Protein AF-A0A849U295-F1 (afdb_monomer_lite)

Foldseek 3Di:
DDDDDDPDDPDPPPPCDPPQPVQLVVLVVQLVVLVVVLVVLVVVCVVPVDDDPVSVVVNVVSVVSNVVSVVSSVVSSDDDDDDDDPPPDPDDPQDPVNVVVVVVVVVVDLQDAAPLVVLLVLLLVDDPLNVLLLLLLCCQLVVDDRPDDPVCCVVDDPSSVSNSSNSNCNVVHPPDDNVVSVVSNVSSVVSVVVVD

pLDDT: mean 71.52, std 17.41, range [34.97, 94.62]

Sequence (196 aa):
MSAQNDPAKNAPLGVNLPPINDEAKRYLVALTWSFRQARESFEMMTVFTIPSPKSAAVMVEDAEKLLESAKKMLVAITPKEVETGFNAKPPRRISLDDLLDQMQQERGIEPLPLEQELLLKRVADGGHSGQFLADAFLSAYRKNAFNHSLFELINLDAEGFRLFHQVIHIRHVPGWNDDSLYQIEKQINAINKGNN

Structure (mmCIF, N/CA/C/O backbone):
data_AF-A0A849U295-F1
#
_entry.id   AF-A0A849U295-F1
#
loop_
_atom_site.group_PDB
_atom_site.id
_atom_site.type_symbol
_atom_site.label_atom_id
_atom_site.label_alt_id
_atom_site.label_comp_id
_atom_site.label_asym_id
_atom_site.label_entity_id
_atom_site.label_seq_id
_atom_site.pdbx_PDB_ins_code
_atom_site.Cartn_x
_atom_site.Cartn_y
_atom_site.Cartn_z
_atom_site.occupancy
_atom_site.B_iso_or_equiv
_atom_site.auth_seq_id
_atom_site.auth_comp_id
_atom_site.auth_asym_id
_atom_site.auth_atom_id
_atom_site.pdbx_PDB_model_num
ATOM 1 N N . MET A 1 1 ? 10.948 -48.438 5.003 1.00 37.41 1 MET A N 1
ATOM 2 C CA . MET A 1 1 ? 11.625 -48.705 3.716 1.00 37.41 1 MET A CA 1
ATOM 3 C C . MET A 1 1 ? 10.756 -48.068 2.638 1.00 37.41 1 MET A C 1
ATOM 5 O O . MET A 1 1 ? 9.754 -48.647 2.263 1.00 37.41 1 MET A O 1
ATOM 9 N N . SER A 1 2 ? 10.816 -46.744 2.507 1.00 39.03 2 SER A N 1
ATOM 10 C CA . SER A 1 2 ? 11.721 -45.980 1.625 1.00 39.03 2 SER A CA 1
ATOM 11 C C . SER A 1 2 ? 11.153 -45.879 0.209 1.00 39.03 2 SER A C 1
ATOM 13 O O . SER A 1 2 ? 11.513 -46.660 -0.663 1.00 39.03 2 SER A O 1
ATOM 15 N N . ALA A 1 3 ? 10.263 -44.905 0.001 1.00 40.75 3 ALA A N 1
ATOM 16 C CA . ALA A 1 3 ? 9.972 -44.387 -1.329 1.00 40.75 3 ALA A CA 1
ATOM 17 C C . ALA A 1 3 ? 11.127 -43.451 -1.721 1.00 40.75 3 ALA A C 1
ATOM 19 O O . ALA A 1 3 ? 11.391 -42.460 -1.039 1.00 40.75 3 ALA A O 1
ATOM 20 N N . GLN A 1 4 ? 11.863 -43.834 -2.762 1.00 37.38 4 GLN A N 1
ATOM 21 C CA . GLN A 1 4 ? 12.922 -43.041 -3.377 1.00 37.38 4 GLN A CA 1
ATOM 22 C C . GLN A 1 4 ? 12.337 -41.751 -3.963 1.00 37.38 4 GLN A C 1
ATOM 24 O O . GLN A 1 4 ? 11.455 -41.792 -4.815 1.00 37.38 4 GLN A O 1
ATOM 29 N N . ASN A 1 5 ? 12.852 -40.612 -3.499 1.00 39.78 5 ASN A N 1
ATOM 30 C CA . ASN A 1 5 ? 12.722 -39.324 -4.169 1.00 39.78 5 ASN A CA 1
ATOM 31 C C . ASN A 1 5 ? 13.668 -39.313 -5.376 1.00 39.78 5 ASN A C 1
ATOM 33 O O . ASN A 1 5 ? 14.883 -39.294 -5.181 1.00 39.78 5 ASN A O 1
ATOM 37 N N . ASP A 1 6 ? 13.123 -39.301 -6.592 1.00 37.22 6 ASP A N 1
ATOM 38 C CA . ASP A 1 6 ? 13.881 -39.011 -7.813 1.00 37.22 6 ASP A CA 1
ATOM 39 C C . ASP A 1 6 ? 14.015 -37.486 -7.999 1.00 37.22 6 ASP A C 1
ATOM 41 O O . ASP A 1 6 ? 13.006 -36.795 -8.177 1.00 37.22 6 ASP A O 1
ATOM 45 N N . PRO A 1 7 ? 15.236 -36.918 -7.983 1.00 44.09 7 PRO A N 1
ATOM 46 C CA . PRO A 1 7 ? 15.464 -35.492 -8.151 1.00 44.09 7 PRO A CA 1
ATOM 47 C C . PRO A 1 7 ? 15.771 -35.190 -9.622 1.00 44.09 7 PRO A C 1
ATOM 49 O O . PRO A 1 7 ? 16.913 -34.928 -9.991 1.00 44.09 7 PRO A O 1
ATOM 52 N N . ALA A 1 8 ? 14.767 -35.237 -10.495 1.00 42.09 8 ALA A N 1
ATOM 53 C CA . ALA A 1 8 ? 14.949 -34.811 -11.881 1.00 42.09 8 ALA A CA 1
ATOM 54 C C . ALA A 1 8 ? 13.639 -34.325 -12.504 1.00 42.09 8 ALA A C 1
ATOM 56 O O . ALA A 1 8 ? 12.879 -35.127 -13.041 1.00 42.09 8 ALA A O 1
ATOM 57 N N . LYS A 1 9 ? 13.410 -33.003 -12.447 1.00 40.66 9 LYS A N 1
ATOM 58 C CA . LYS A 1 9 ? 12.864 -32.148 -13.532 1.00 40.66 9 LYS A CA 1
ATOM 59 C C . LYS A 1 9 ? 12.442 -30.764 -13.011 1.00 40.66 9 LYS A C 1
ATOM 61 O O . LYS A 1 9 ? 11.323 -30.321 -13.215 1.00 40.66 9 LYS A O 1
ATOM 66 N N . ASN A 1 10 ? 13.379 -30.047 -12.394 1.00 41.03 10 ASN A N 1
ATOM 67 C CA . ASN A 1 10 ? 13.357 -28.583 -12.387 1.00 41.03 10 ASN A CA 1
ATOM 68 C C . ASN A 1 10 ? 14.459 -28.120 -13.343 1.00 41.03 10 ASN A C 1
ATOM 70 O O . ASN A 1 10 ? 15.576 -27.831 -12.924 1.00 41.03 10 ASN A O 1
ATOM 74 N N . ALA A 1 11 ? 14.169 -28.140 -14.645 1.00 37.81 11 ALA A N 1
ATOM 75 C CA . ALA A 1 11 ? 14.991 -27.438 -15.622 1.00 37.81 11 ALA A CA 1
ATOM 76 C C . ALA A 1 11 ? 14.467 -25.994 -15.717 1.00 37.81 11 ALA A C 1
ATOM 78 O O . ALA A 1 11 ? 13.255 -25.819 -15.871 1.00 37.81 11 ALA A O 1
ATOM 79 N N . PRO A 1 12 ? 15.324 -24.962 -15.618 1.00 41.59 12 PRO A N 1
ATOM 80 C CA . PRO A 1 12 ? 14.903 -23.598 -15.909 1.00 41.59 12 PRO A CA 1
ATOM 81 C C . PRO A 1 12 ? 14.431 -23.540 -17.364 1.00 41.59 12 PRO A C 1
ATOM 83 O O . PRO A 1 12 ? 15.031 -24.177 -18.232 1.00 41.59 12 PRO A O 1
ATOM 86 N N . LEU A 1 13 ? 13.346 -22.803 -17.620 1.00 42.25 13 LEU A N 1
ATOM 87 C CA . LEU A 1 13 ? 12.842 -22.511 -18.962 1.00 42.25 13 LEU A CA 1
ATOM 88 C C . LEU A 1 13 ? 13.992 -21.960 -19.815 1.00 42.25 13 LEU A C 1
ATOM 90 O O . LEU A 1 13 ? 14.350 -20.786 -19.727 1.00 42.25 13 LEU A O 1
ATOM 94 N N . GLY A 1 14 ? 14.605 -22.837 -20.607 1.00 34.97 14 GLY A N 1
ATOM 95 C CA . GLY A 1 14 ? 15.622 -22.477 -21.574 1.00 34.97 14 GLY A CA 1
ATOM 96 C C . GLY A 1 14 ? 14.955 -21.674 -22.674 1.00 34.97 14 GLY A C 1
ATOM 97 O O . GLY A 1 14 ? 14.361 -22.246 -23.586 1.00 34.97 14 GLY A O 1
ATOM 98 N N . VAL A 1 15 ? 15.038 -20.348 -22.584 1.00 38.62 15 VAL A N 1
ATOM 99 C CA . VAL A 1 15 ? 14.793 -19.473 -23.729 1.00 38.62 15 VAL A CA 1
ATOM 100 C C . VAL A 1 15 ? 15.871 -19.822 -24.748 1.00 38.62 15 VAL A C 1
ATOM 102 O O . VAL A 1 15 ? 17.028 -19.425 -24.612 1.00 38.62 15 VAL A O 1
ATOM 105 N N . ASN A 1 16 ? 15.512 -20.643 -25.730 1.00 41.34 16 ASN A N 1
ATOM 106 C CA . ASN A 1 16 ? 16.395 -21.008 -26.826 1.00 41.34 16 ASN A CA 1
ATOM 107 C C . ASN A 1 16 ? 16.467 -19.801 -27.773 1.00 41.34 16 ASN A C 1
ATOM 109 O O . ASN A 1 16 ? 15.738 -19.713 -28.759 1.00 41.34 16 ASN A O 1
ATOM 113 N N . LEU A 1 17 ? 17.268 -18.804 -27.387 1.00 44.22 17 LEU A N 1
ATOM 114 C CA . LEU A 1 17 ? 17.589 -17.663 -28.233 1.00 44.22 17 LEU A CA 1
ATOM 115 C C . LEU A 1 17 ? 18.337 -18.197 -29.464 1.00 44.22 17 LEU A C 1
ATOM 117 O O . LEU A 1 17 ? 19.289 -18.966 -29.294 1.00 44.22 17 LEU A O 1
ATOM 121 N N . PRO A 1 18 ? 17.937 -17.822 -30.692 1.00 50.81 18 PRO A N 1
ATOM 122 C CA . PRO A 1 18 ? 18.676 -18.217 -31.882 1.00 50.81 18 PRO A CA 1
ATOM 123 C C . PRO A 1 18 ? 20.142 -17.772 -31.750 1.00 50.81 18 PRO A C 1
ATOM 125 O O . PRO A 1 18 ? 20.411 -16.731 -31.140 1.00 50.81 18 PRO A O 1
ATOM 128 N N . PRO A 1 19 ? 21.103 -18.540 -32.296 1.00 56.03 19 PRO A N 1
ATOM 129 C CA . PRO A 1 19 ? 22.512 -18.192 -32.210 1.00 56.03 19 PRO A CA 1
ATOM 130 C C . PRO A 1 19 ? 22.727 -16.805 -32.821 1.00 56.03 19 PRO A C 1
ATOM 132 O O . PRO A 1 19 ? 22.543 -16.596 -34.019 1.00 56.03 19 PRO A O 1
ATOM 135 N N . ILE A 1 20 ? 23.087 -15.847 -31.967 1.00 57.94 20 ILE A N 1
ATOM 136 C CA . ILE A 1 20 ? 23.366 -14.465 -32.353 1.00 57.94 20 ILE A CA 1
ATOM 137 C C . ILE A 1 20 ? 24.546 -14.499 -33.332 1.00 57.94 20 ILE A C 1
ATOM 139 O O . ILE A 1 20 ? 25.644 -14.928 -32.960 1.00 57.94 20 ILE A O 1
ATOM 143 N N . ASN A 1 21 ? 24.319 -14.077 -34.580 1.00 69.88 21 ASN A N 1
ATOM 144 C CA . ASN A 1 21 ? 25.378 -13.977 -35.583 1.00 69.88 21 ASN A CA 1
ATOM 145 C C . ASN A 1 21 ? 26.454 -12.964 -35.125 1.00 69.88 21 ASN A C 1
ATOM 147 O O . ASN A 1 21 ? 26.204 -12.085 -34.295 1.00 69.88 21 ASN A O 1
ATOM 151 N N . ASP A 1 22 ? 27.687 -13.088 -35.624 1.00 71.62 22 ASP A N 1
ATOM 152 C CA . ASP A 1 22 ? 28.803 -12.249 -35.152 1.00 71.62 22 ASP A CA 1
ATOM 153 C C . ASP A 1 22 ? 28.598 -10.748 -35.433 1.00 71.62 22 ASP A C 1
ATOM 155 O O . ASP A 1 22 ? 29.174 -9.896 -34.757 1.00 71.62 22 ASP A O 1
ATOM 159 N N . GLU A 1 23 ? 27.723 -10.414 -36.379 1.00 67.00 23 GLU A N 1
ATOM 160 C CA . GLU A 1 23 ? 27.286 -9.052 -36.679 1.00 67.00 23 GLU A CA 1
ATOM 161 C C . GLU A 1 23 ? 26.364 -8.485 -35.583 1.00 67.00 23 GLU A C 1
ATOM 163 O O . GLU A 1 23 ? 26.608 -7.396 -35.063 1.00 67.00 23 GLU A O 1
ATOM 168 N N . ALA A 1 24 ? 25.383 -9.255 -35.119 1.00 63.81 24 ALA A N 1
ATOM 169 C CA . ALA A 1 24 ? 24.517 -8.886 -34.008 1.00 63.81 24 ALA A CA 1
ATOM 170 C C . ALA A 1 24 ? 25.284 -8.807 -32.678 1.00 63.81 24 ALA A C 1
ATOM 172 O O . ALA A 1 24 ? 24.977 -7.944 -31.856 1.00 63.81 24 ALA A O 1
ATOM 173 N N . LYS A 1 25 ? 26.345 -9.606 -32.482 1.00 70.88 25 LYS A N 1
ATOM 174 C CA . LYS A 1 25 ? 27.257 -9.434 -31.332 1.00 70.88 25 LYS A CA 1
ATOM 175 C C . LYS A 1 25 ? 27.979 -8.085 -31.373 1.00 70.88 25 LYS A C 1
ATOM 177 O O . LYS A 1 25 ? 28.086 -7.421 -30.344 1.00 70.88 25 LYS A O 1
ATOM 182 N N . ARG A 1 26 ? 28.446 -7.648 -32.549 1.00 71.62 26 ARG A N 1
ATOM 183 C CA . ARG A 1 26 ? 29.087 -6.330 -32.719 1.00 71.62 26 ARG A CA 1
ATOM 184 C C . ARG A 1 26 ? 28.110 -5.190 -32.438 1.00 71.62 26 ARG A C 1
ATOM 186 O O . ARG A 1 26 ? 28.477 -4.241 -31.747 1.00 71.62 26 ARG A O 1
ATOM 193 N N . TYR A 1 27 ? 26.867 -5.302 -32.902 1.00 69.88 27 TYR A N 1
ATOM 194 C CA . TYR A 1 27 ? 25.840 -4.300 -32.610 1.00 69.88 27 TYR A CA 1
ATOM 195 C C . TYR A 1 27 ? 25.396 -4.298 -31.149 1.00 69.88 27 TYR A C 1
ATOM 197 O O . TYR A 1 27 ? 25.141 -3.228 -30.610 1.00 69.88 27 TYR A O 1
ATOM 205 N N . LEU A 1 28 ? 25.389 -5.447 -30.473 1.00 69.62 28 LEU A N 1
ATOM 206 C CA . LEU A 1 28 ? 25.115 -5.523 -29.038 1.00 69.62 28 LEU A CA 1
ATOM 207 C C . LEU A 1 28 ? 26.205 -4.822 -28.209 1.00 69.62 28 LEU A C 1
ATOM 209 O O . LEU A 1 28 ? 25.892 -4.090 -27.270 1.00 69.62 28 LEU A O 1
ATOM 213 N N . VAL A 1 29 ? 27.479 -4.966 -28.590 1.00 73.81 29 VAL A N 1
ATOM 214 C CA . VAL A 1 29 ? 28.587 -4.212 -27.976 1.00 73.81 29 VAL A CA 1
ATOM 215 C C . VAL A 1 29 ? 28.438 -2.709 -28.232 1.00 73.81 29 VAL A C 1
ATOM 217 O O . VAL A 1 29 ? 28.550 -1.919 -27.295 1.00 73.81 29 VAL A O 1
ATOM 220 N N . ALA A 1 30 ? 28.125 -2.309 -29.469 1.00 71.31 30 ALA A N 1
ATOM 221 C CA . ALA A 1 30 ? 27.893 -0.906 -29.815 1.00 71.31 30 ALA A CA 1
ATOM 222 C C . ALA A 1 30 ? 26.708 -0.308 -29.036 1.00 71.31 30 ALA A C 1
ATOM 224 O O . ALA A 1 30 ? 26.825 0.781 -28.483 1.00 71.31 30 ALA A O 1
ATOM 225 N N . LEU A 1 31 ? 25.603 -1.048 -28.916 1.00 70.88 31 LEU A N 1
ATOM 226 C CA . LEU A 1 31 ? 24.418 -0.638 -28.167 1.00 70.88 31 LEU A CA 1
ATOM 227 C C . LEU A 1 31 ? 24.719 -0.480 -26.674 1.00 70.88 31 LEU A C 1
ATOM 229 O O . LEU A 1 31 ? 24.296 0.497 -26.065 1.00 70.88 31 LEU A O 1
ATOM 233 N N . THR A 1 32 ? 25.492 -1.402 -26.097 1.00 71.44 32 THR A N 1
ATOM 234 C CA . THR A 1 32 ? 25.911 -1.332 -24.689 1.00 71.44 32 THR A CA 1
ATOM 235 C C . THR A 1 32 ? 26.760 -0.085 -24.430 1.00 71.44 32 THR A C 1
ATOM 237 O O . THR A 1 32 ? 26.587 0.589 -23.414 1.00 71.44 32 THR A O 1
ATOM 240 N N . TRP A 1 33 ? 27.651 0.258 -25.364 1.00 73.56 33 TRP A N 1
ATOM 241 C CA . TRP A 1 33 ? 28.485 1.453 -25.264 1.00 73.56 33 TRP A CA 1
ATOM 242 C C . TRP A 1 33 ? 27.666 2.744 -25.427 1.00 73.56 33 TRP A C 1
ATOM 244 O O . TRP A 1 33 ? 27.777 3.640 -24.592 1.00 73.56 33 TRP A O 1
ATOM 254 N N . SER A 1 34 ? 26.768 2.807 -26.417 1.00 68.75 34 SER A N 1
ATOM 255 C CA . SER A 1 34 ? 25.852 3.944 -26.602 1.00 68.75 34 SER A CA 1
ATOM 256 C C . SER A 1 34 ? 24.902 4.133 -25.414 1.00 68.75 34 SER A C 1
ATOM 258 O O . SER A 1 34 ? 24.654 5.262 -25.005 1.00 68.75 34 SER A O 1
ATOM 260 N N . PHE A 1 35 ? 24.404 3.043 -24.821 1.00 69.25 35 PHE A N 1
ATOM 261 C CA . PHE A 1 35 ? 23.569 3.095 -23.619 1.00 69.25 35 PHE A CA 1
ATOM 262 C C . PHE A 1 35 ? 24.327 3.660 -22.422 1.00 69.25 35 PHE A C 1
ATOM 264 O O . PHE A 1 35 ? 23.798 4.507 -21.707 1.00 69.25 35 PHE A O 1
ATOM 271 N N . ARG A 1 36 ? 25.581 3.241 -22.224 1.00 73.62 36 ARG A N 1
ATOM 272 C CA . ARG A 1 36 ? 26.435 3.785 -21.167 1.00 73.62 36 ARG A CA 1
ATOM 273 C C . ARG A 1 36 ? 26.667 5.286 -21.343 1.00 73.62 36 ARG A C 1
ATOM 275 O O . ARG A 1 36 ? 26.484 6.026 -20.385 1.00 73.62 36 ARG A O 1
ATOM 282 N N . GLN A 1 37 ? 27.013 5.722 -22.552 1.00 71.12 37 GLN A N 1
ATOM 283 C CA . GLN A 1 37 ? 27.255 7.133 -22.848 1.00 71.12 37 GLN A CA 1
ATOM 284 C C . GLN A 1 37 ? 25.998 7.984 -22.619 1.00 71.12 37 GLN A C 1
ATOM 286 O O . GLN A 1 37 ? 26.060 9.001 -21.934 1.00 71.12 37 GLN A O 1
ATOM 291 N N . ALA A 1 38 ? 24.837 7.526 -23.100 1.00 67.38 38 ALA A N 1
ATOM 292 C CA . ALA A 1 38 ? 23.571 8.198 -22.831 1.00 67.38 38 ALA A CA 1
ATOM 293 C C . ALA A 1 38 ? 23.288 8.260 -21.320 1.00 67.38 38 ALA A C 1
ATOM 295 O O . ALA A 1 38 ? 22.956 9.320 -20.799 1.00 67.38 38 ALA A O 1
ATOM 296 N N . ARG A 1 39 ? 23.482 7.160 -20.583 1.00 71.31 39 ARG A N 1
ATOM 297 C CA . ARG A 1 39 ? 23.264 7.126 -19.130 1.00 71.31 39 ARG A CA 1
ATOM 298 C C . ARG A 1 39 ? 24.155 8.120 -18.384 1.00 71.31 39 ARG A C 1
ATOM 300 O O . ARG A 1 39 ? 23.654 8.821 -17.515 1.00 71.31 39 ARG A O 1
ATOM 307 N N . GLU A 1 40 ? 25.432 8.218 -18.745 1.00 71.56 40 GLU A N 1
ATOM 308 C CA . GLU A 1 40 ? 26.374 9.185 -18.164 1.00 71.56 40 GLU A CA 1
ATOM 309 C C . GLU A 1 40 ? 25.935 10.639 -18.455 1.00 71.56 40 GLU A C 1
ATOM 311 O O . GLU A 1 40 ? 25.911 11.472 -17.546 1.00 71.56 40 GLU A O 1
ATOM 316 N N . SER A 1 41 ? 25.467 10.929 -19.676 1.00 64.44 41 SER A N 1
ATOM 317 C CA . SER A 1 41 ? 24.891 12.234 -20.047 1.00 64.44 41 SER A CA 1
ATOM 318 C C . SER A 1 41 ? 23.602 12.569 -19.270 1.00 64.44 41 SER A C 1
ATOM 320 O O . SER A 1 41 ? 23.367 13.731 -18.936 1.00 64.44 41 SER A O 1
ATOM 322 N N . PHE A 1 42 ? 22.781 11.567 -18.930 1.00 62.09 42 PHE A N 1
ATOM 323 C CA . PHE A 1 42 ? 21.573 11.727 -18.107 1.00 62.09 42 PHE A CA 1
ATOM 324 C C . PHE A 1 42 ? 21.870 11.825 -16.597 1.00 62.09 42 PHE A C 1
ATOM 326 O O . PHE A 1 42 ? 21.206 12.590 -15.898 1.00 62.09 42 PHE A O 1
ATOM 333 N N . GLU A 1 43 ? 22.873 11.112 -16.076 1.00 64.56 43 GLU A N 1
ATOM 334 C CA . GLU A 1 43 ? 23.278 11.174 -14.659 1.00 64.56 43 GLU A CA 1
ATOM 335 C C . GLU A 1 43 ? 23.804 12.569 -14.279 1.00 64.56 43 GLU A C 1
ATOM 337 O O . GLU A 1 43 ? 23.455 13.086 -13.213 1.00 64.56 43 GLU A O 1
ATOM 342 N N . MET A 1 44 ? 24.516 13.240 -15.195 1.00 59.34 44 MET A N 1
ATOM 343 C CA . MET A 1 44 ? 24.946 14.643 -15.061 1.00 59.34 44 MET A CA 1
ATOM 344 C C . MET A 1 44 ? 23.779 15.638 -14.886 1.00 59.34 44 MET A C 1
ATOM 346 O O . MET A 1 44 ? 24.000 16.778 -14.475 1.00 59.34 44 MET A O 1
ATOM 350 N N . MET A 1 45 ? 22.535 15.226 -15.160 1.00 51.75 45 MET A N 1
ATOM 351 C CA . MET A 1 45 ? 21.325 16.031 -14.971 1.00 51.75 45 MET A CA 1
ATOM 352 C C . MET A 1 45 ? 20.758 15.939 -13.551 1.00 51.75 45 MET A C 1
ATOM 354 O O . MET A 1 45 ? 20.148 16.890 -13.080 1.00 51.75 45 MET A O 1
ATOM 358 N N . THR A 1 46 ? 20.988 14.844 -12.817 1.00 53.78 46 THR A N 1
ATOM 359 C CA . THR A 1 46 ? 20.482 14.732 -11.430 1.00 53.78 46 THR A CA 1
ATOM 360 C C . THR A 1 46 ? 21.150 15.733 -10.477 1.00 53.78 46 THR A C 1
ATOM 362 O O . THR A 1 46 ? 20.622 16.024 -9.407 1.00 53.78 46 THR A O 1
ATOM 365 N N . VAL A 1 47 ? 22.270 16.323 -10.906 1.00 54.31 47 VAL A N 1
ATOM 366 C CA . VAL A 1 47 ? 22.994 17.393 -10.208 1.00 54.31 47 VAL A CA 1
ATOM 367 C C . VAL A 1 47 ? 22.422 18.793 -10.516 1.00 54.31 47 VAL A C 1
ATOM 369 O O . VAL A 1 47 ? 22.625 19.714 -9.729 1.00 54.31 47 VAL A O 1
ATOM 372 N N . PHE A 1 48 ? 21.666 18.976 -11.610 1.00 48.22 48 PHE A N 1
ATOM 373 C CA . PHE A 1 48 ? 21.126 20.277 -12.036 1.00 48.22 48 PHE A CA 1
ATOM 374 C C . PHE A 1 48 ? 19.629 20.193 -12.366 1.00 48.22 48 PHE A C 1
ATOM 376 O O . PHE A 1 48 ? 19.221 19.554 -13.328 1.00 48.22 48 PHE A O 1
ATOM 383 N N . THR A 1 49 ? 18.793 20.917 -11.619 1.00 54.97 49 THR A N 1
ATOM 384 C CA . THR A 1 49 ? 17.322 20.891 -11.743 1.00 54.97 49 THR A CA 1
ATOM 385 C C . THR A 1 49 ? 16.768 21.426 -13.072 1.00 54.97 49 THR A C 1
ATOM 387 O O . THR A 1 49 ? 15.585 21.232 -13.346 1.00 54.97 49 THR A O 1
ATOM 390 N N . ILE A 1 50 ? 17.591 22.071 -13.913 1.00 58.12 50 ILE A N 1
ATOM 391 C CA . ILE A 1 50 ? 17.238 22.496 -15.279 1.00 58.12 50 ILE A CA 1
ATOM 392 C C . ILE A 1 50 ? 18.471 22.313 -16.190 1.00 58.12 50 ILE A C 1
ATOM 394 O O . ILE A 1 50 ? 19.489 22.973 -15.955 1.00 58.12 50 ILE A O 1
ATOM 398 N N . PRO A 1 51 ? 18.428 21.452 -17.228 1.00 57.41 51 PRO A N 1
ATOM 399 C CA . PRO A 1 51 ? 19.561 21.259 -18.129 1.00 57.41 51 PRO A CA 1
ATOM 400 C C . PRO A 1 51 ? 19.814 22.510 -18.980 1.00 57.41 51 PRO A C 1
ATOM 402 O O . PRO A 1 51 ? 18.888 23.128 -19.507 1.00 57.41 51 PRO A O 1
ATOM 405 N N . SER A 1 52 ? 21.089 22.872 -19.159 1.00 69.81 52 SER A N 1
ATOM 406 C CA . SER A 1 52 ? 21.456 23.935 -20.099 1.00 69.81 52 SER A CA 1
ATOM 407 C C . SER A 1 52 ? 21.104 23.519 -21.540 1.00 69.81 52 SER A C 1
ATOM 409 O O . SER A 1 52 ? 21.191 22.330 -21.861 1.00 69.81 52 SER A O 1
ATOM 411 N N . PRO A 1 53 ? 20.784 24.458 -22.453 1.00 73.00 53 PRO A N 1
ATOM 412 C CA . PRO A 1 53 ? 20.467 24.128 -23.847 1.00 73.00 53 PRO A CA 1
ATOM 413 C C . PRO A 1 53 ? 21.560 23.317 -24.561 1.00 73.00 53 PRO A C 1
ATOM 415 O O . PRO A 1 53 ? 21.262 22.482 -25.409 1.00 73.00 53 PRO A O 1
ATOM 418 N N . LYS A 1 54 ? 22.832 23.524 -24.191 1.00 71.88 54 LYS A N 1
ATOM 419 C CA . LYS A 1 54 ? 23.965 22.757 -24.730 1.00 71.88 54 LYS A CA 1
ATOM 420 C C . LYS A 1 54 ? 23.973 21.316 -24.222 1.00 71.88 54 LYS A C 1
ATOM 422 O O . LYS A 1 54 ? 24.214 20.405 -25.001 1.00 71.88 54 LYS A O 1
ATOM 427 N N . SER A 1 55 ? 23.677 21.111 -22.941 1.00 66.25 55 SER A N 1
ATOM 428 C CA . SER A 1 55 ? 23.568 19.777 -22.343 1.00 66.25 55 SER A CA 1
ATOM 429 C C . SER A 1 55 ? 22.396 19.000 -22.945 1.00 66.25 55 SER A C 1
ATOM 431 O O . SER A 1 55 ? 22.563 17.848 -23.323 1.00 66.25 55 SER A O 1
ATOM 433 N N . ALA A 1 56 ? 21.243 19.653 -23.128 1.00 66.38 56 ALA A N 1
ATOM 434 C CA . ALA A 1 56 ? 20.083 19.047 -23.778 1.00 66.38 56 ALA A CA 1
ATOM 435 C C . ALA A 1 56 ? 20.381 18.615 -25.228 1.00 66.38 56 ALA A C 1
ATOM 437 O O . ALA A 1 56 ? 19.969 17.535 -25.638 1.00 66.38 56 ALA A O 1
ATOM 438 N N . ALA A 1 57 ? 21.140 19.413 -25.989 1.00 74.75 57 ALA A N 1
ATOM 439 C CA . ALA A 1 57 ? 21.533 19.063 -27.355 1.00 74.75 57 ALA A CA 1
ATOM 440 C C . ALA A 1 57 ? 22.436 17.816 -27.418 1.00 74.75 57 ALA A C 1
ATOM 442 O O . ALA A 1 57 ? 22.198 16.935 -28.240 1.00 74.75 57 ALA A O 1
ATOM 443 N N . VAL A 1 58 ? 23.418 17.704 -26.514 1.00 74.94 58 VAL A N 1
ATOM 444 C CA . VAL A 1 58 ? 24.303 16.523 -26.425 1.00 74.94 58 VAL A CA 1
ATOM 445 C C . VAL A 1 58 ? 23.506 15.259 -26.090 1.00 74.94 58 VAL A C 1
ATOM 447 O O . VAL A 1 58 ? 23.757 14.195 -26.644 1.00 74.94 58 VAL A O 1
ATOM 450 N N . MET A 1 59 ? 22.487 15.376 -25.239 1.00 66.19 59 MET A N 1
ATOM 451 C CA . MET A 1 59 ? 21.625 14.249 -24.880 1.00 66.19 59 MET A CA 1
ATOM 452 C C . MET A 1 59 ? 20.742 13.773 -26.031 1.00 66.19 59 MET A C 1
ATOM 454 O O . MET A 1 59 ? 20.547 12.569 -26.192 1.00 66.19 59 MET A O 1
ATOM 458 N N . VAL A 1 60 ? 20.203 14.705 -26.822 1.00 75.38 60 VAL A N 1
ATOM 459 C CA . VAL A 1 60 ? 19.445 14.363 -28.032 1.00 75.38 60 VAL A CA 1
ATOM 460 C C . VAL A 1 60 ? 20.352 13.623 -29.013 1.00 75.38 60 VAL A C 1
ATOM 462 O O . VAL A 1 60 ? 19.968 12.569 -29.511 1.00 75.38 60 VAL A O 1
ATOM 465 N N . GLU A 1 61 ? 21.584 14.096 -29.205 1.00 78.38 61 GLU A N 1
ATOM 466 C CA . GLU A 1 61 ? 22.564 13.441 -30.076 1.00 78.38 61 GLU A CA 1
ATOM 467 C C . GLU A 1 61 ? 22.941 12.027 -29.586 1.00 78.38 61 GLU A C 1
ATOM 469 O O . GLU A 1 61 ? 23.003 11.079 -30.374 1.00 78.38 61 GLU A O 1
ATOM 474 N N . ASP A 1 62 ? 23.160 11.849 -28.280 1.00 71.88 62 ASP A N 1
ATOM 475 C CA . ASP A 1 62 ? 23.472 10.542 -27.690 1.00 71.88 62 ASP A CA 1
ATOM 476 C C . ASP A 1 62 ? 22.281 9.567 -27.784 1.00 71.88 62 ASP A C 1
ATOM 478 O O . ASP A 1 62 ? 22.463 8.379 -28.075 1.00 71.88 62 ASP A O 1
ATOM 482 N N . ALA A 1 63 ? 21.050 10.060 -27.606 1.00 70.12 63 ALA A N 1
ATOM 483 C CA . ALA A 1 63 ? 19.830 9.271 -27.766 1.00 70.12 63 ALA A CA 1
ATOM 484 C C . ALA A 1 63 ? 19.600 8.846 -29.228 1.00 70.12 63 ALA A C 1
ATOM 486 O O . ALA A 1 63 ? 19.206 7.706 -29.490 1.00 70.12 63 ALA A O 1
ATOM 487 N N . GLU A 1 64 ? 19.897 9.721 -30.191 1.00 77.44 64 GLU A N 1
ATOM 488 C CA . GLU A 1 64 ? 19.835 9.402 -31.620 1.00 77.44 64 GLU A CA 1
ATOM 489 C C . GLU A 1 64 ? 20.857 8.326 -32.008 1.00 77.44 64 GLU A C 1
ATOM 491 O O . GLU A 1 64 ? 20.517 7.375 -32.719 1.00 77.44 64 GLU A O 1
ATOM 496 N N . LYS A 1 65 ? 22.088 8.404 -31.483 1.00 75.00 65 LYS A N 1
ATOM 497 C CA . LYS A 1 65 ? 23.119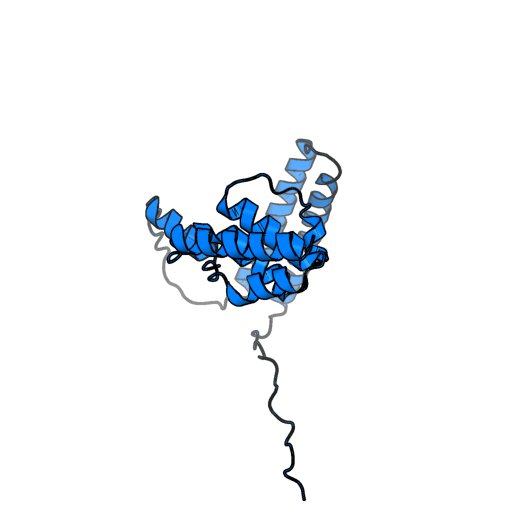 7.369 -31.688 1.00 75.00 65 LYS A CA 1
ATOM 498 C C . LYS A 1 65 ? 22.699 6.016 -31.116 1.00 75.00 65 LYS A C 1
ATOM 500 O O . LYS A 1 65 ? 22.939 4.982 -31.742 1.00 75.00 65 LYS A O 1
ATOM 505 N N . LEU A 1 66 ? 22.049 6.011 -29.953 1.00 70.88 66 LEU A N 1
ATOM 506 C CA . LEU A 1 66 ? 21.511 4.797 -29.340 1.00 70.88 66 LEU A CA 1
ATOM 507 C C . LEU A 1 66 ? 20.408 4.177 -30.201 1.00 70.88 66 LEU A C 1
ATOM 509 O O . LEU A 1 66 ? 20.435 2.972 -30.468 1.00 70.88 66 LEU A O 1
ATOM 513 N N . LEU A 1 67 ? 19.475 5.002 -30.679 1.00 73.56 67 LEU A N 1
ATOM 514 C CA . LEU A 1 67 ? 18.397 4.570 -31.563 1.00 73.56 67 LEU A CA 1
ATOM 515 C C . LEU A 1 67 ? 18.944 3.972 -32.867 1.00 73.56 67 LEU A C 1
ATOM 517 O O . LEU A 1 67 ? 18.446 2.949 -33.339 1.00 73.56 67 LEU A O 1
ATOM 521 N N . GLU A 1 68 ? 19.984 4.573 -33.438 1.00 79.31 68 GLU A N 1
ATOM 522 C CA . GLU A 1 68 ? 20.614 4.091 -34.666 1.00 79.31 68 GLU A CA 1
ATOM 523 C C . GLU A 1 68 ? 21.337 2.748 -34.468 1.00 79.31 68 GLU A C 1
ATOM 525 O O . GLU A 1 68 ? 21.202 1.834 -35.286 1.00 79.31 68 GLU A O 1
ATOM 530 N N . SER A 1 69 ? 22.046 2.575 -33.349 1.00 70.88 69 SER A N 1
ATOM 531 C CA . SER A 1 69 ? 22.654 1.289 -32.975 1.00 70.88 69 SER A CA 1
ATOM 532 C C . SER A 1 69 ? 21.599 0.192 -32.775 1.00 70.88 69 SER A C 1
ATOM 534 O O . SER A 1 69 ? 21.784 -0.934 -33.242 1.00 70.88 69 SER A O 1
ATOM 536 N N . ALA A 1 70 ? 20.463 0.522 -32.152 1.00 71.56 70 ALA A N 1
ATOM 537 C CA . ALA A 1 70 ? 19.353 -0.409 -31.951 1.00 71.56 70 ALA A CA 1
ATOM 538 C C . ALA A 1 70 ? 18.692 -0.825 -33.277 1.00 71.56 70 ALA A C 1
ATOM 540 O O . ALA A 1 70 ? 18.408 -2.007 -33.481 1.00 71.56 70 ALA A O 1
ATOM 541 N N . LYS A 1 71 ? 18.506 0.115 -34.216 1.00 75.69 71 LYS A N 1
ATOM 542 C CA . LYS A 1 71 ? 17.988 -0.178 -35.565 1.00 75.69 71 LYS A CA 1
ATOM 543 C C . LYS A 1 71 ? 18.895 -1.140 -36.326 1.00 75.69 71 LYS A C 1
ATOM 545 O O . LYS A 1 71 ? 18.407 -2.098 -36.919 1.00 75.69 71 LYS A O 1
ATOM 550 N N . LYS A 1 72 ? 20.212 -0.927 -36.283 1.00 76.19 72 LYS A N 1
ATOM 551 C CA . LYS A 1 72 ? 21.181 -1.819 -36.939 1.00 76.19 72 LYS A CA 1
ATOM 552 C C . LYS A 1 72 ? 21.185 -3.216 -36.324 1.00 76.19 72 LYS A C 1
ATOM 554 O O . LYS A 1 72 ? 21.227 -4.199 -37.057 1.00 76.19 72 LYS A O 1
ATOM 559 N N . MET A 1 73 ? 21.051 -3.311 -35.000 1.00 68.94 73 MET A N 1
ATOM 560 C CA . MET A 1 73 ? 20.883 -4.595 -34.322 1.00 68.94 73 MET A CA 1
ATOM 561 C C . MET A 1 73 ? 19.603 -5.306 -34.775 1.00 68.94 73 MET A C 1
ATOM 563 O O . MET A 1 73 ? 19.662 -6.491 -35.086 1.00 68.94 73 MET A O 1
ATOM 567 N N . LEU A 1 74 ? 18.477 -4.589 -34.873 1.00 70.88 74 LEU A N 1
ATOM 568 C CA . LEU A 1 74 ? 17.198 -5.143 -35.324 1.00 70.88 74 LEU A CA 1
ATOM 569 C C . LEU A 1 74 ? 17.284 -5.709 -36.750 1.00 70.88 74 LEU A C 1
ATOM 571 O O . LEU A 1 74 ? 16.767 -6.793 -37.008 1.00 70.88 74 LEU A O 1
ATOM 575 N N . VAL A 1 75 ? 17.975 -5.007 -37.652 1.00 75.19 75 VAL A N 1
ATOM 576 C CA . VAL A 1 75 ? 18.237 -5.466 -39.027 1.00 75.19 75 VAL A CA 1
ATOM 577 C C . VAL A 1 75 ? 19.160 -6.690 -39.049 1.00 75.19 75 VAL A C 1
ATOM 579 O O . VAL A 1 75 ? 18.945 -7.603 -39.837 1.00 75.19 75 VAL A O 1
ATOM 582 N N . ALA A 1 76 ? 20.162 -6.750 -38.168 1.00 64.44 76 ALA A N 1
ATOM 583 C CA . ALA A 1 76 ? 21.103 -7.872 -38.101 1.00 64.44 76 ALA A CA 1
ATOM 584 C C . ALA A 1 76 ? 20.498 -9.160 -37.509 1.00 64.44 76 ALA A C 1
ATOM 586 O O . ALA A 1 76 ? 20.981 -10.255 -37.808 1.00 64.44 76 ALA A O 1
ATOM 587 N N . ILE A 1 77 ? 19.466 -9.039 -36.664 1.00 64.44 77 ILE A N 1
ATOM 588 C CA . ILE A 1 77 ? 18.759 -10.176 -36.044 1.00 64.44 77 ILE A CA 1
ATOM 589 C C . ILE A 1 77 ? 17.498 -10.597 -36.808 1.00 64.44 77 ILE A C 1
ATOM 591 O O . ILE A 1 77 ? 16.943 -11.653 -36.507 1.00 64.44 77 ILE A O 1
ATOM 595 N N . THR A 1 78 ? 17.031 -9.802 -37.778 1.00 62.84 78 THR A N 1
ATOM 596 C CA . THR A 1 78 ? 15.912 -10.194 -38.643 1.00 62.84 78 THR A CA 1
ATOM 597 C C . THR A 1 78 ? 16.429 -11.048 -39.807 1.00 62.84 78 THR A C 1
ATOM 599 O O . THR A 1 78 ? 17.305 -10.607 -40.551 1.00 62.84 78 THR A O 1
ATOM 602 N N . PRO A 1 79 ? 15.925 -12.284 -39.995 1.00 50.19 79 PRO A N 1
ATOM 603 C CA . PRO A 1 79 ? 16.272 -13.096 -41.158 1.00 50.19 79 PRO A CA 1
ATOM 604 C C . PRO A 1 79 ? 15.864 -12.372 -42.448 1.00 50.19 79 PRO A C 1
ATOM 606 O O . PRO A 1 79 ? 14.756 -11.841 -42.538 1.00 50.19 79 PRO A O 1
ATOM 609 N N . LYS A 1 80 ? 16.755 -12.341 -43.446 1.00 56.12 80 LYS A N 1
ATOM 610 C CA . LYS A 1 80 ? 16.434 -11.823 -44.783 1.00 56.12 80 LYS A CA 1
ATOM 611 C C . LYS A 1 80 ? 15.357 -12.694 -45.443 1.00 56.12 80 LYS A C 1
ATOM 613 O O . LYS A 1 80 ? 15.437 -13.914 -45.378 1.00 56.12 80 LYS A O 1
ATOM 618 N N . GLU A 1 81 ? 14.445 -12.000 -46.126 1.00 46.53 81 GLU A N 1
ATOM 619 C CA . GLU A 1 81 ? 13.304 -12.456 -46.938 1.00 46.53 81 GLU 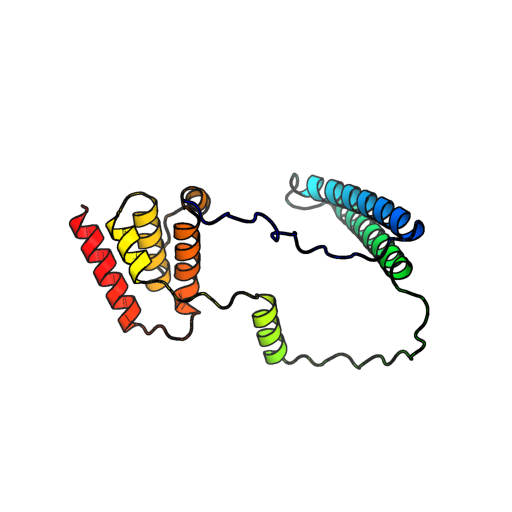A CA 1
ATOM 620 C C . GLU A 1 81 ? 11.982 -12.727 -46.205 1.00 46.53 81 GLU A C 1
ATOM 622 O O . GLU A 1 81 ? 11.677 -13.845 -45.811 1.00 46.53 81 GLU A O 1
ATOM 627 N N . VAL A 1 82 ? 11.130 -11.693 -46.172 1.00 40.47 82 VAL A N 1
ATOM 628 C CA . VAL A 1 82 ? 9.822 -11.754 -46.849 1.00 40.47 82 VAL A CA 1
ATOM 629 C C . VAL A 1 82 ? 9.589 -10.405 -47.539 1.00 40.47 82 VAL A C 1
ATOM 631 O O . VAL A 1 82 ? 9.380 -9.386 -46.881 1.00 40.47 82 VAL A O 1
ATOM 634 N N . GLU A 1 83 ? 9.624 -10.388 -48.872 1.00 50.66 83 GLU A N 1
ATOM 635 C CA . GLU A 1 83 ? 8.978 -9.338 -49.660 1.00 50.66 83 GLU A CA 1
ATOM 636 C C . GLU A 1 83 ? 7.480 -9.335 -49.333 1.00 50.66 83 GLU A C 1
ATOM 638 O O . GLU A 1 83 ? 6.796 -10.306 -49.623 1.00 50.66 83 GLU A O 1
ATOM 643 N N . THR A 1 84 ? 6.943 -8.263 -48.753 1.00 40.59 84 THR A N 1
ATOM 644 C CA . THR A 1 84 ? 5.543 -7.853 -48.965 1.00 40.59 84 THR A CA 1
ATOM 645 C C . THR A 1 84 ? 5.408 -6.359 -48.671 1.00 40.59 84 THR A C 1
ATOM 647 O O . THR A 1 84 ? 6.029 -5.824 -47.756 1.00 40.59 84 THR A O 1
ATOM 650 N N . GLY A 1 85 ? 4.660 -5.669 -49.532 1.00 36.22 85 GLY A N 1
ATOM 651 C CA . GLY A 1 85 ? 4.701 -4.221 -49.711 1.00 36.22 85 GLY A CA 1
ATOM 652 C C . GLY A 1 85 ? 4.398 -3.366 -48.480 1.00 36.22 85 GLY A C 1
ATOM 653 O O . GLY A 1 85 ? 3.693 -3.761 -47.553 1.00 36.22 85 GLY A O 1
ATOM 654 N N . PHE A 1 86 ? 4.889 -2.127 -48.538 1.00 37.09 86 PHE A N 1
ATOM 655 C CA . PHE A 1 86 ? 4.469 -1.034 -47.667 1.00 37.09 86 PHE A CA 1
ATOM 656 C C . PHE A 1 86 ? 2.963 -0.790 -47.829 1.00 37.09 86 PHE A C 1
ATOM 658 O O . PHE A 1 86 ? 2.525 0.050 -48.611 1.00 37.09 86 PHE A O 1
ATOM 665 N N . ASN A 1 87 ? 2.150 -1.513 -47.064 1.00 46.12 87 ASN A N 1
ATOM 666 C CA . ASN A 1 87 ? 0.788 -1.106 -46.773 1.00 46.12 87 ASN A CA 1
ATOM 667 C C . ASN A 1 87 ? 0.852 -0.198 -45.544 1.00 46.12 87 ASN A C 1
ATOM 669 O O . ASN A 1 87 ? 0.696 -0.642 -44.404 1.00 46.12 87 ASN A O 1
ATOM 673 N N . ALA A 1 88 ? 1.176 1.075 -45.779 1.00 43.53 88 ALA A N 1
ATOM 674 C CA . ALA A 1 88 ? 1.034 2.105 -44.766 1.00 43.53 88 ALA A CA 1
ATOM 675 C C . ALA A 1 88 ? -0.455 2.192 -44.404 1.00 43.53 88 ALA A C 1
ATOM 677 O O . ALA A 1 88 ? -1.238 2.846 -45.092 1.00 43.53 88 ALA A O 1
ATOM 678 N N . LYS A 1 89 ? -0.863 1.483 -43.341 1.00 55.53 89 LYS A N 1
ATOM 679 C CA . LYS A 1 89 ? -2.200 1.643 -42.769 1.00 55.53 89 LYS A CA 1
ATOM 680 C C . LYS A 1 89 ? -2.378 3.134 -42.453 1.00 55.53 89 LYS A C 1
ATOM 682 O O . LYS A 1 89 ? -1.485 3.706 -41.821 1.00 55.53 89 LYS A O 1
ATOM 687 N N . PRO A 1 90 ? -3.484 3.767 -42.883 1.00 54.44 90 PRO A N 1
ATOM 688 C CA . PRO A 1 90 ? -3.735 5.168 -42.574 1.00 54.44 90 PRO A CA 1
ATOM 689 C C . PRO A 1 90 ? -3.677 5.381 -41.054 1.00 54.44 90 PRO A C 1
ATOM 691 O O . PRO A 1 90 ? -3.950 4.434 -40.304 1.00 54.44 90 PRO A O 1
ATOM 694 N N . PRO A 1 91 ? -3.301 6.590 -40.591 1.00 48.56 91 PRO A N 1
ATOM 695 C CA . PRO A 1 91 ? -3.154 6.884 -39.170 1.00 48.56 91 PRO A CA 1
ATOM 696 C C . PRO A 1 91 ? -4.411 6.425 -38.437 1.00 48.56 91 PRO A C 1
ATOM 698 O O . PRO A 1 91 ? -5.523 6.850 -38.766 1.00 48.56 91 PRO A O 1
ATOM 701 N N . ARG A 1 92 ? -4.234 5.486 -37.499 1.00 57.59 92 ARG A N 1
ATOM 702 C CA . ARG A 1 92 ? -5.343 4.939 -36.720 1.00 57.59 92 ARG A CA 1
ATOM 703 C C . ARG A 1 92 ? -6.007 6.115 -36.016 1.00 57.59 92 ARG A C 1
ATOM 705 O O . ARG A 1 92 ? -5.359 6.816 -35.243 1.00 57.59 92 ARG A O 1
ATOM 712 N N . ARG A 1 93 ? -7.287 6.348 -36.301 1.00 53.75 93 ARG A N 1
ATOM 713 C CA . ARG A 1 93 ? -8.125 7.206 -35.465 1.00 53.75 93 ARG A CA 1
ATOM 714 C C . ARG A 1 93 ? -8.409 6.403 -34.206 1.00 53.75 93 ARG A C 1
ATOM 716 O O . ARG A 1 93 ? -9.368 5.646 -34.179 1.00 53.75 93 ARG A O 1
ATOM 723 N N . ILE A 1 94 ? -7.500 6.476 -33.243 1.00 52.97 94 ILE A N 1
ATOM 724 C CA . ILE A 1 94 ? -7.714 5.872 -31.933 1.00 52.97 94 ILE A CA 1
ATOM 725 C C . ILE A 1 94 ? -8.760 6.756 -31.252 1.00 52.97 94 ILE A C 1
ATOM 727 O O . ILE A 1 94 ? -8.553 7.969 -31.137 1.00 52.97 94 ILE A O 1
ATOM 731 N N . SER A 1 95 ? -9.921 6.191 -30.921 1.00 69.38 95 SER A N 1
ATOM 732 C CA . SER A 1 95 ? -10.913 6.921 -30.135 1.00 69.38 95 SER A CA 1
ATOM 733 C C . SER A 1 95 ? -10.376 7.132 -28.718 1.00 69.38 95 SER A C 1
ATOM 735 O O . SER A 1 95 ? -9.449 6.447 -28.283 1.00 69.38 95 SER A O 1
ATOM 737 N N . LEU A 1 96 ? -10.922 8.106 -27.989 1.00 53.22 96 LEU A N 1
ATOM 738 C CA . LEU A 1 96 ? -10.528 8.304 -26.594 1.00 53.22 96 LEU A CA 1
ATOM 739 C C . LEU A 1 96 ? -10.777 7.027 -25.774 1.00 53.22 96 LEU A C 1
ATOM 741 O O . LEU A 1 96 ? -9.964 6.694 -24.922 1.00 53.22 96 LEU A O 1
ATOM 745 N N . ASP A 1 97 ? -11.844 6.296 -26.094 1.00 64.12 97 ASP A N 1
ATOM 746 C CA . ASP A 1 97 ? -12.196 5.033 -25.448 1.00 64.12 97 ASP A CA 1
ATOM 747 C C . ASP A 1 97 ? -11.154 3.944 -25.745 1.00 64.12 97 ASP A C 1
ATOM 749 O O . ASP A 1 97 ? -10.665 3.305 -24.821 1.00 64.12 97 ASP A O 1
ATOM 753 N N . ASP A 1 98 ? -10.689 3.830 -26.993 1.00 69.19 98 ASP A N 1
ATOM 754 C CA . ASP A 1 98 ? -9.610 2.896 -27.350 1.00 69.19 98 ASP A CA 1
ATOM 755 C C . ASP A 1 98 ? -8.283 3.250 -26.651 1.00 69.19 98 ASP A C 1
ATOM 757 O O . ASP A 1 98 ? -7.522 2.357 -26.287 1.00 69.19 98 ASP A O 1
ATOM 761 N N . LEU A 1 99 ? -7.986 4.542 -26.442 1.00 59.06 99 LEU A N 1
ATOM 762 C CA . LEU A 1 99 ? -6.815 4.968 -25.662 1.00 59.06 99 LEU A CA 1
ATOM 763 C C . LEU A 1 99 ? -6.967 4.622 -24.180 1.00 59.06 99 LEU A C 1
ATOM 765 O O . LEU A 1 99 ? -5.983 4.245 -23.550 1.00 59.06 99 LEU A O 1
ATOM 769 N N . LEU A 1 100 ? -8.170 4.751 -23.618 1.00 61.91 100 LEU A N 1
ATOM 770 C CA . LEU A 1 100 ? -8.442 4.400 -22.225 1.00 61.91 100 LEU A CA 1
ATOM 771 C C . LEU A 1 100 ? -8.337 2.888 -22.010 1.00 61.91 100 LEU A C 1
ATOM 773 O O . LEU A 1 100 ? -7.657 2.473 -21.074 1.00 61.91 100 LEU A O 1
ATOM 777 N N . ASP A 1 101 ? -8.895 2.084 -22.913 1.00 69.00 101 ASP A N 1
ATOM 778 C CA . ASP A 1 101 ? -8.800 0.621 -22.886 1.00 69.00 101 ASP A CA 1
ATOM 779 C C . ASP A 1 101 ? -7.355 0.149 -23.076 1.00 69.00 101 ASP A C 1
ATOM 781 O O . ASP A 1 101 ? -6.876 -0.741 -22.369 1.00 69.00 101 ASP A O 1
ATOM 785 N N . GLN A 1 102 ? -6.615 0.792 -23.982 1.00 65.00 102 GLN A N 1
ATOM 786 C CA . GLN A 1 102 ? -5.206 0.494 -24.205 1.00 65.00 102 GLN A CA 1
ATOM 787 C C . GLN A 1 102 ? -4.345 0.919 -23.007 1.00 65.00 102 GLN A C 1
ATOM 789 O O . GLN A 1 102 ? -3.467 0.167 -22.603 1.00 65.00 102 GLN A O 1
ATOM 794 N N . MET A 1 103 ? -4.634 2.054 -22.358 1.00 57.03 103 MET A N 1
ATOM 795 C CA . MET A 1 103 ? -3.992 2.443 -21.095 1.00 57.03 103 MET A CA 1
ATOM 796 C C . MET A 1 103 ? -4.351 1.495 -19.946 1.00 57.03 103 MET A C 1
ATOM 798 O O . MET A 1 103 ? -3.525 1.270 -19.065 1.00 57.03 103 MET A O 1
ATOM 802 N N . GLN A 1 104 ? -5.563 0.944 -19.929 1.00 60.06 104 GLN A N 1
ATOM 803 C CA . GLN A 1 104 ? -6.014 -0.015 -18.923 1.00 60.06 104 GLN A CA 1
ATOM 804 C C . GLN A 1 104 ? -5.331 -1.380 -19.112 1.00 60.06 104 GLN A C 1
ATOM 806 O O . GLN A 1 104 ? -4.915 -1.991 -18.129 1.00 60.06 104 GLN A O 1
ATOM 811 N N . GLN A 1 105 ? -5.103 -1.797 -20.362 1.00 58.56 105 GLN A N 1
ATOM 812 C CA . GLN A 1 105 ? -4.288 -2.966 -20.713 1.00 58.56 105 GLN A CA 1
ATOM 813 C C . GLN A 1 105 ? -2.784 -2.749 -20.477 1.00 58.56 105 GLN A C 1
ATOM 815 O O . GLN A 1 105 ? -2.124 -3.629 -19.930 1.00 58.56 105 GLN A O 1
ATOM 820 N N . GLU A 1 106 ? -2.231 -1.586 -20.838 1.00 56.97 106 GLU A N 1
ATOM 821 C CA . GLU A 1 106 ? -0.810 -1.245 -20.652 1.00 56.97 106 GLU A CA 1
ATOM 822 C C . GLU A 1 106 ? -0.450 -1.029 -19.176 1.00 56.97 106 GLU A C 1
ATOM 824 O O . GLU A 1 106 ? 0.677 -1.306 -18.767 1.00 56.97 106 GLU A O 1
ATOM 829 N N . ARG A 1 107 ? -1.409 -0.593 -18.346 1.00 56.69 107 ARG A N 1
ATOM 830 C CA . ARG A 1 107 ? -1.245 -0.547 -16.885 1.00 56.69 107 ARG A CA 1
ATOM 831 C C . ARG A 1 107 ? -1.259 -1.928 -16.238 1.00 56.69 107 ARG A C 1
ATOM 833 O O . ARG A 1 107 ? -0.829 -2.011 -15.094 1.00 56.69 107 ARG A O 1
ATOM 840 N N . GLY A 1 108 ? -1.708 -2.974 -16.944 1.00 46.72 108 GLY A N 1
ATOM 841 C CA . GLY A 1 108 ? -1.398 -4.394 -16.711 1.00 46.72 108 GLY A CA 1
ATOM 842 C C . GLY A 1 108 ? -1.681 -4.988 -15.327 1.00 46.72 108 GLY A C 1
ATOM 843 O O . GLY A 1 108 ? -1.357 -6.148 -15.090 1.00 46.72 108 GLY A O 1
ATOM 844 N N . ILE A 1 109 ? -2.255 -4.227 -14.402 1.00 52.84 109 ILE A N 1
ATOM 845 C CA . ILE A 1 109 ? -2.551 -4.657 -13.044 1.00 52.84 109 ILE A CA 1
ATOM 846 C C . ILE A 1 109 ? -4.055 -4.507 -12.894 1.00 52.84 109 ILE A C 1
ATOM 848 O O . ILE A 1 109 ? -4.552 -3.428 -12.568 1.00 52.84 109 ILE A O 1
ATOM 852 N N . GLU A 1 110 ? -4.791 -5.588 -13.157 1.00 57.59 110 GLU A N 1
ATOM 853 C CA . GLU A 1 110 ? -6.133 -5.702 -12.594 1.00 57.59 110 GLU A CA 1
ATOM 854 C C . GLU A 1 110 ? -5.983 -5.495 -11.082 1.00 57.59 110 GLU A C 1
ATOM 856 O O . GLU A 1 110 ? -5.196 -6.209 -10.446 1.00 57.59 110 GLU A O 1
ATOM 861 N N . PRO A 1 111 ? -6.626 -4.467 -10.501 1.00 61.53 111 PRO A N 1
ATOM 862 C CA . PRO A 1 111 ? -6.433 -4.175 -9.098 1.00 61.53 111 PRO A CA 1
ATOM 863 C C . PRO A 1 111 ? -6.924 -5.387 -8.305 1.00 61.53 111 PRO A C 1
ATOM 865 O O . PRO A 1 111 ? -8.084 -5.789 -8.393 1.00 61.53 111 PRO A O 1
ATOM 868 N N . LEU A 1 112 ? -5.988 -6.012 -7.590 1.00 70.44 112 LEU A N 1
ATOM 869 C CA . LEU A 1 112 ? -6.250 -7.211 -6.807 1.00 70.44 112 LEU A CA 1
ATOM 870 C C . LEU A 1 112 ? -7.361 -6.912 -5.791 1.00 70.44 112 LEU A C 1
ATOM 872 O O . LEU A 1 112 ? -7.310 -5.865 -5.135 1.00 70.44 112 LEU A O 1
ATOM 876 N N . PRO A 1 113 ? -8.346 -7.812 -5.630 1.00 81.50 113 PRO A N 1
ATOM 877 C CA . PRO A 1 113 ? -9.376 -7.629 -4.623 1.00 81.50 113 PRO A CA 1
ATOM 878 C C . PRO A 1 113 ? -8.742 -7.579 -3.232 1.00 81.50 113 PRO A C 1
ATOM 880 O O . PRO A 1 113 ? -7.764 -8.272 -2.954 1.00 81.50 113 PRO A O 1
ATOM 883 N N . LEU A 1 114 ? -9.303 -6.741 -2.361 1.00 86.25 114 LEU A N 1
ATOM 884 C CA . LEU A 1 114 ? -8.833 -6.607 -0.990 1.00 86.25 114 LEU A CA 1
ATOM 885 C C . LEU A 1 114 ? -9.075 -7.897 -0.201 1.00 86.25 114 LEU A C 1
ATOM 887 O O . LEU A 1 114 ? -10.210 -8.343 -0.040 1.00 86.25 114 LEU A O 1
ATOM 891 N N . GLU A 1 115 ? -8.009 -8.448 0.368 1.00 90.50 115 GLU A N 1
ATOM 892 C CA . GLU A 1 115 ? -8.088 -9.570 1.301 1.00 90.50 115 GLU A CA 1
ATOM 893 C C . GLU A 1 115 ? -8.441 -9.073 2.706 1.00 90.50 115 GLU A C 1
ATOM 895 O O . GLU A 1 115 ? -7.581 -8.918 3.575 1.00 90.50 115 GLU A O 1
ATOM 900 N N . GLN A 1 116 ? -9.732 -8.808 2.925 1.00 91.94 116 GLN A N 1
ATOM 901 C CA . GLN A 1 116 ? -10.249 -8.246 4.177 1.00 91.94 116 GLN A CA 1
ATOM 902 C C . GLN A 1 116 ? -9.807 -9.036 5.417 1.00 91.94 116 GLN A C 1
ATOM 904 O O . GLN A 1 116 ? -9.372 -8.438 6.398 1.00 91.94 116 GLN A O 1
ATOM 909 N N . GLU A 1 117 ? -9.916 -10.364 5.397 1.00 92.31 117 GLU A N 1
ATOM 910 C CA . GLU A 1 117 ? -9.579 -11.198 6.559 1.00 92.31 117 GLU A CA 1
ATOM 911 C C . GLU A 1 117 ? -8.104 -11.060 6.946 1.00 92.31 117 GLU A C 1
ATOM 913 O O . GLU A 1 117 ? -7.768 -10.967 8.128 1.00 92.31 117 GLU A O 1
ATOM 918 N N . LEU A 1 118 ? -7.227 -10.982 5.944 1.00 92.94 118 LEU A N 1
ATOM 919 C CA . LEU A 1 118 ? -5.793 -10.833 6.142 1.00 92.94 118 LEU A CA 1
ATOM 920 C C . LEU A 1 118 ? -5.439 -9.434 6.651 1.00 92.94 118 LEU A C 1
ATOM 922 O O . LEU A 1 118 ? -4.628 -9.306 7.567 1.00 92.94 118 LEU A O 1
ATOM 926 N N . LEU A 1 119 ? -6.092 -8.397 6.113 1.00 93.94 119 LEU A N 1
ATOM 927 C CA . LEU A 1 119 ? -5.968 -7.029 6.614 1.00 93.94 119 LEU A CA 1
ATOM 928 C C . LEU A 1 119 ? -6.340 -6.960 8.099 1.00 93.94 119 LEU A C 1
ATOM 930 O O . LEU A 1 119 ? -5.551 -6.488 8.911 1.00 93.94 119 LEU A O 1
ATOM 934 N N . LEU A 1 120 ? -7.519 -7.463 8.467 1.00 94.62 120 LEU A N 1
ATOM 935 C CA . LEU A 1 120 ? -8.008 -7.416 9.846 1.00 94.62 120 LEU A CA 1
ATOM 936 C C . LEU A 1 120 ? -7.115 -8.203 10.797 1.00 94.62 120 LEU A C 1
ATOM 938 O O . LEU A 1 120 ? -6.846 -7.738 11.902 1.00 94.62 120 LEU A O 1
ATOM 942 N N . LYS A 1 121 ? -6.621 -9.364 10.357 1.00 94.1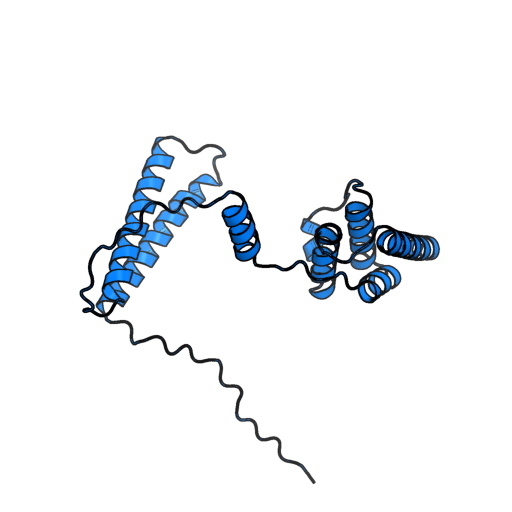9 121 LYS A N 1
ATOM 943 C CA . LYS A 1 121 ? -5.659 -10.154 11.121 1.00 94.19 121 LYS A CA 1
ATOM 944 C C . LYS A 1 121 ? -4.379 -9.362 11.387 1.00 94.19 121 LYS A C 1
ATOM 946 O O . LYS A 1 121 ? -3.970 -9.263 12.534 1.00 94.19 121 LYS A O 1
ATOM 951 N N . ARG A 1 122 ? -3.791 -8.732 10.365 1.00 92.88 122 ARG A N 1
ATOM 952 C CA . ARG A 1 122 ? -2.576 -7.911 10.515 1.00 92.88 122 ARG A CA 1
ATOM 953 C C . ARG A 1 122 ? -2.779 -6.712 11.434 1.00 92.88 122 ARG A C 1
ATOM 955 O O . ARG A 1 122 ? -1.892 -6.383 12.211 1.00 92.88 122 ARG A O 1
ATOM 962 N N . VAL A 1 123 ? -3.940 -6.067 11.353 1.00 94.00 123 VAL A N 1
ATOM 963 C CA . VAL A 1 123 ? -4.297 -4.965 12.255 1.00 94.00 123 VAL A CA 1
ATOM 964 C C . VAL A 1 123 ? -4.450 -5.473 13.694 1.00 94.00 123 VAL A C 1
ATOM 966 O O . VAL A 1 123 ? -3.972 -4.822 14.619 1.00 94.00 123 VAL A O 1
ATOM 969 N N . ALA A 1 124 ? -5.047 -6.653 13.891 1.00 92.31 124 ALA A N 1
ATOM 970 C CA . ALA A 1 124 ? -5.179 -7.291 15.203 1.00 92.31 124 ALA A CA 1
ATOM 971 C C . ALA A 1 124 ? -3.836 -7.728 15.798 1.00 92.31 124 ALA A C 1
ATOM 973 O O . ALA A 1 124 ? -3.612 -7.518 16.989 1.00 92.31 124 ALA A O 1
ATOM 974 N N . ASP A 1 125 ? -2.936 -8.263 14.972 1.00 90.75 125 ASP A N 1
ATOM 975 C CA . ASP A 1 125 ? -1.567 -8.619 15.361 1.00 90.75 125 ASP A CA 1
ATOM 976 C C . ASP A 1 125 ? -0.749 -7.375 15.778 1.00 90.75 125 ASP A C 1
ATOM 978 O O . ASP A 1 125 ? 0.237 -7.483 16.510 1.00 90.75 125 ASP A O 1
ATOM 982 N N . GLY A 1 126 ? -1.184 -6.180 15.359 1.00 87.81 126 GLY A N 1
ATOM 983 C CA . GLY A 1 126 ? -0.646 -4.897 15.793 1.00 87.81 126 GLY A CA 1
ATOM 984 C C . GLY A 1 126 ? 0.748 -4.590 15.238 1.00 87.81 126 GLY A C 1
ATOM 985 O O . GLY A 1 126 ? 1.127 -4.983 14.132 1.00 87.81 126 GLY A O 1
ATOM 986 N N . GLY A 1 127 ? 1.522 -3.814 16.001 1.00 89.38 127 GLY A N 1
ATOM 987 C CA . GLY A 1 127 ? 2.848 -3.351 15.590 1.00 89.38 127 GLY A CA 1
ATOM 988 C C . GLY A 1 127 ? 2.822 -2.341 14.436 1.00 89.38 127 GLY A C 1
ATOM 989 O O . GLY A 1 127 ? 1.774 -1.846 14.025 1.00 89.38 127 GLY A O 1
ATOM 990 N N . HIS A 1 128 ? 4.007 -2.017 13.908 1.00 89.56 128 HIS A N 1
ATOM 991 C CA . HIS A 1 128 ? 4.149 -0.990 12.869 1.00 89.56 128 HIS A CA 1
ATOM 992 C C . HIS A 1 128 ? 3.403 -1.353 11.578 1.00 89.56 128 HIS A C 1
ATOM 994 O O . HIS A 1 128 ? 2.693 -0.518 11.031 1.00 89.56 128 HIS A O 1
ATOM 1000 N N . SER A 1 129 ? 3.512 -2.608 11.122 1.00 90.69 129 SER A N 1
ATOM 1001 C CA . SER A 1 129 ? 2.828 -3.074 9.908 1.00 90.69 129 SER A CA 1
ATOM 1002 C C . SER A 1 129 ? 1.303 -3.031 10.054 1.00 90.69 129 SER A C 1
ATOM 1004 O O . SER A 1 129 ? 0.633 -2.541 9.147 1.00 90.69 129 SER A O 1
ATOM 1006 N N . GLY A 1 130 ? 0.755 -3.485 11.188 1.00 92.00 130 GLY A N 1
ATOM 1007 C CA . GLY A 1 130 ? -0.685 -3.441 11.449 1.00 92.00 130 GLY A CA 1
ATOM 1008 C C . GLY A 1 130 ? -1.222 -2.011 11.504 1.00 92.00 130 GLY A C 1
ATOM 1009 O O . GLY A 1 130 ? -2.206 -1.701 10.834 1.00 92.00 130 GLY A O 1
ATOM 1010 N N . GLN A 1 131 ? -0.532 -1.120 12.224 1.00 92.62 131 GLN A N 1
ATOM 1011 C CA . GLN A 1 131 ? -0.917 0.290 12.323 1.00 92.62 131 GLN A CA 1
ATOM 1012 C C . GLN A 1 131 ? -0.848 0.998 10.963 1.00 92.62 131 GLN A C 1
ATOM 1014 O O . GLN A 1 131 ? -1.808 1.646 10.555 1.00 92.62 131 GLN A O 1
ATOM 1019 N N . PHE A 1 132 ? 0.244 0.805 10.218 1.00 93.81 132 PHE A N 1
ATOM 1020 C CA . PHE A 1 132 ? 0.423 1.385 8.887 1.00 93.81 132 PHE A CA 1
ATOM 1021 C C . PHE A 1 132 ? -0.692 0.956 7.922 1.00 93.81 132 PHE A C 1
ATOM 1023 O O . PHE A 1 132 ? -1.232 1.779 7.185 1.00 93.81 132 PHE A O 1
ATOM 1030 N N . LEU A 1 133 ? -1.073 -0.327 7.935 1.00 94.12 133 LEU A N 1
ATOM 1031 C CA . LEU A 1 133 ? -2.149 -0.849 7.090 1.00 94.12 133 LEU A CA 1
ATOM 1032 C C . LEU A 1 133 ? -3.533 -0.340 7.513 1.00 94.12 133 LEU A C 1
ATOM 1034 O O . LEU A 1 133 ? -4.355 -0.041 6.644 1.00 94.12 133 LEU A O 1
ATOM 1038 N N . ALA A 1 134 ? -3.784 -0.202 8.818 1.00 94.25 134 ALA A N 1
ATOM 1039 C CA . ALA A 1 134 ? -5.008 0.411 9.329 1.00 94.25 134 ALA A CA 1
ATOM 1040 C C . ALA A 1 134 ? -5.137 1.864 8.847 1.00 94.25 134 ALA A C 1
ATOM 1042 O O . ALA A 1 134 ? -6.162 2.241 8.277 1.00 94.25 134 ALA A O 1
ATOM 1043 N N . ASP A 1 135 ? -4.078 2.656 9.006 1.00 92.56 135 ASP A N 1
ATOM 1044 C CA . ASP A 1 135 ? -4.066 4.068 8.627 1.00 92.56 135 ASP A CA 1
ATOM 1045 C C . ASP A 1 135 ? -4.135 4.249 7.104 1.00 92.56 135 ASP A C 1
ATOM 1047 O O . ASP A 1 135 ? -4.841 5.135 6.611 1.00 92.56 135 ASP A O 1
ATOM 1051 N N . ALA A 1 136 ? -3.495 3.359 6.338 1.00 92.88 136 ALA A N 1
ATOM 1052 C CA . ALA A 1 136 ? -3.615 3.325 4.883 1.00 92.88 136 ALA A CA 1
ATOM 1053 C C . ALA A 1 136 ? -5.059 3.039 4.450 1.00 92.88 136 ALA A C 1
ATOM 1055 O O . ALA A 1 136 ? -5.582 3.727 3.570 1.00 92.88 136 ALA A O 1
ATOM 1056 N N . PHE A 1 137 ? -5.730 2.072 5.090 1.00 94.00 137 PHE A N 1
ATOM 1057 C CA . PHE A 1 137 ? -7.122 1.740 4.782 1.00 94.00 137 PHE A CA 1
ATOM 1058 C C . PHE A 1 137 ? -8.057 2.906 5.086 1.00 94.00 137 PHE A C 1
ATOM 1060 O O . PHE A 1 137 ? -8.856 3.301 4.235 1.00 94.00 137 PHE A O 1
ATOM 1067 N N . LEU A 1 138 ? -7.929 3.503 6.271 1.00 91.69 138 LEU A N 1
ATOM 1068 C CA . LEU A 1 138 ? -8.748 4.642 6.677 1.00 91.69 138 LEU A CA 1
ATOM 1069 C C . LEU A 1 138 ? -8.517 5.856 5.770 1.00 91.69 138 LEU A C 1
ATOM 1071 O O . LEU A 1 138 ? -9.479 6.527 5.391 1.00 91.69 138 LEU A O 1
ATOM 1075 N N . SER A 1 139 ? -7.270 6.119 5.370 1.00 90.94 139 SER A N 1
ATOM 1076 C CA . SER A 1 139 ? -6.950 7.187 4.422 1.00 90.94 139 SER A CA 1
ATOM 1077 C C . SER A 1 139 ? -7.562 6.927 3.041 1.00 90.94 139 SER A C 1
ATOM 1079 O O . SER A 1 139 ? -8.264 7.796 2.518 1.00 90.94 139 SER A O 1
ATOM 1081 N N . ALA A 1 140 ? -7.395 5.726 2.481 1.00 89.75 140 ALA A N 1
ATOM 1082 C CA . ALA A 1 140 ? -7.944 5.366 1.172 1.00 89.75 140 ALA A CA 1
ATOM 1083 C C . ALA A 1 140 ? -9.488 5.383 1.155 1.00 89.75 140 ALA A C 1
ATOM 1085 O O . ALA A 1 140 ? -10.116 5.867 0.201 1.00 89.75 140 ALA A O 1
ATOM 1086 N N . TYR A 1 141 ? -10.121 4.907 2.232 1.00 90.00 141 TYR A N 1
ATOM 1087 C CA . TYR A 1 141 ? -11.575 4.874 2.355 1.00 90.00 141 TYR A CA 1
ATOM 1088 C C . TYR A 1 141 ? -12.173 6.256 2.640 1.00 90.00 141 TYR A C 1
ATOM 1090 O O . TYR A 1 141 ? -13.071 6.678 1.918 1.00 90.00 141 TYR A O 1
ATOM 1098 N N . ARG A 1 142 ? -11.687 7.014 3.630 1.00 85.81 142 ARG A N 1
ATOM 1099 C CA . ARG A 1 142 ? -12.280 8.314 4.011 1.00 85.81 142 ARG A CA 1
ATOM 1100 C C . ARG A 1 142 ? -11.716 9.515 3.248 1.00 85.81 142 ARG A C 1
ATOM 1102 O O . ARG A 1 142 ? -12.258 10.607 3.382 1.00 85.81 142 ARG A O 1
ATOM 1109 N N . LYS A 1 143 ? -10.683 9.320 2.418 1.00 79.00 143 LYS A N 1
ATOM 1110 C CA . LYS A 1 143 ? -9.880 10.396 1.800 1.00 79.00 143 LYS A CA 1
ATOM 1111 C C . LYS A 1 143 ? -9.249 11.329 2.844 1.00 79.00 143 LYS A C 1
ATOM 1113 O O . LYS A 1 143 ? -9.089 12.524 2.604 1.00 79.00 143 LYS A O 1
ATOM 1118 N N . ASN A 1 144 ? -8.903 10.778 4.006 1.00 80.00 144 ASN A N 1
ATOM 1119 C CA . ASN A 1 144 ? -8.181 11.498 5.052 1.00 80.00 144 ASN A CA 1
ATOM 1120 C C . ASN A 1 144 ? -6.686 11.572 4.715 1.00 80.00 144 ASN A C 1
ATOM 1122 O O . ASN A 1 144 ? -6.184 10.764 3.933 1.00 80.00 144 ASN A O 1
ATOM 1126 N N . ALA A 1 145 ? -5.966 12.515 5.325 1.00 81.81 145 ALA A N 1
ATOM 1127 C CA . ALA A 1 145 ? -4.519 12.618 5.159 1.00 81.81 145 ALA A CA 1
ATOM 1128 C C . ALA A 1 145 ? -3.822 11.322 5.611 1.00 81.81 145 ALA A C 1
ATOM 1130 O O . ALA A 1 145 ? -4.059 10.839 6.718 1.00 81.81 145 ALA A O 1
ATOM 1131 N N . PHE A 1 146 ? -2.972 10.769 4.745 1.00 87.62 146 PHE A N 1
ATOM 1132 C CA . PHE A 1 146 ? -2.088 9.663 5.092 1.00 87.62 146 PHE A CA 1
ATOM 1133 C C . PHE A 1 146 ? -0.814 10.240 5.711 1.00 87.62 146 PHE A C 1
ATOM 1135 O O . PHE A 1 146 ? -0.023 10.874 5.016 1.00 87.62 146 PHE A O 1
ATOM 1142 N N . ASN A 1 147 ? -0.635 10.060 7.019 1.00 86.62 147 ASN A N 1
ATOM 1143 C CA . ASN A 1 147 ? 0.447 10.697 7.779 1.00 86.62 147 ASN A CA 1
ATOM 1144 C C . ASN A 1 147 ? 1.723 9.842 7.871 1.00 86.62 147 ASN A C 1
ATOM 1146 O O . ASN A 1 147 ? 2.535 10.058 8.766 1.00 86.62 147 ASN A O 1
ATOM 1150 N N . HIS A 1 148 ? 1.903 8.895 6.950 1.00 87.19 148 HIS A N 1
ATOM 1151 C CA . HIS A 1 148 ? 3.088 8.044 6.885 1.00 87.19 148 HIS A CA 1
ATOM 1152 C C . HIS A 1 148 ? 3.953 8.384 5.676 1.00 87.19 148 HIS A C 1
ATOM 1154 O O . HIS A 1 148 ? 3.463 8.744 4.602 1.00 87.19 148 HIS A O 1
ATOM 1160 N N . SER A 1 149 ? 5.261 8.227 5.842 1.00 86.75 149 SER A N 1
ATOM 1161 C CA . SER A 1 149 ? 6.216 8.322 4.747 1.00 86.75 149 SER A CA 1
ATOM 1162 C C . SER A 1 149 ? 6.134 7.084 3.856 1.00 86.75 149 SER A C 1
ATOM 1164 O O . SER A 1 149 ? 6.053 5.959 4.340 1.00 86.75 149 SER A O 1
ATOM 1166 N N . LEU A 1 150 ? 6.280 7.262 2.539 1.00 82.62 150 LEU A N 1
ATOM 1167 C CA . LEU A 1 150 ? 6.456 6.134 1.615 1.00 82.62 150 LEU A CA 1
ATOM 1168 C C . LEU A 1 150 ? 7.720 5.316 1.924 1.00 82.62 150 LEU A C 1
ATOM 1170 O O . LEU A 1 150 ? 7.797 4.151 1.549 1.00 82.62 150 LEU A O 1
ATOM 1174 N N . PHE A 1 151 ? 8.700 5.894 2.627 1.00 83.06 151 PHE A N 1
ATOM 1175 C CA . PHE A 1 151 ? 9.880 5.157 3.081 1.00 83.06 151 PHE A CA 1
ATOM 1176 C C . PHE A 1 151 ? 9.530 4.084 4.121 1.00 83.06 151 PHE A C 1
ATOM 1178 O O . PHE A 1 151 ? 10.236 3.091 4.214 1.00 83.06 151 PHE A O 1
ATOM 1185 N N . GLU A 1 152 ? 8.421 4.221 4.854 1.00 85.56 152 GLU A N 1
ATOM 1186 C CA . GLU A 1 152 ? 7.965 3.208 5.820 1.00 85.56 152 GLU A CA 1
ATOM 1187 C C . GLU A 1 152 ? 7.525 1.903 5.138 1.00 85.56 152 GLU A C 1
ATOM 1189 O O . GLU A 1 152 ? 7.495 0.857 5.783 1.00 85.56 152 GLU A O 1
ATOM 1194 N N . LEU A 1 153 ? 7.290 1.919 3.818 1.00 86.44 153 LEU A N 1
ATOM 1195 C CA . LEU A 1 153 ? 7.011 0.709 3.039 1.00 86.44 153 LEU A CA 1
ATOM 1196 C C . LEU A 1 153 ? 8.141 -0.324 3.119 1.00 86.44 153 LEU A C 1
ATOM 1198 O O . LEU A 1 153 ? 7.868 -1.512 2.979 1.00 86.44 153 LEU A O 1
ATOM 1202 N N . ILE A 1 154 ? 9.388 0.092 3.382 1.00 86.62 154 ILE A N 1
ATOM 1203 C CA . ILE A 1 154 ? 10.515 -0.842 3.554 1.00 86.62 154 ILE A CA 1
ATOM 1204 C C . ILE A 1 154 ? 10.361 -1.733 4.793 1.00 86.62 154 ILE A C 1
ATOM 1206 O O . ILE A 1 154 ? 11.012 -2.770 4.881 1.00 86.62 154 ILE A O 1
ATOM 1210 N N . ASN A 1 155 ? 9.525 -1.321 5.753 1.00 88.19 155 ASN A N 1
ATOM 1211 C CA . ASN A 1 155 ? 9.257 -2.068 6.979 1.00 88.19 155 ASN A CA 1
ATOM 1212 C C . ASN A 1 155 ? 8.123 -3.087 6.800 1.00 88.19 155 ASN A C 1
ATOM 1214 O O . ASN A 1 155 ? 7.822 -3.836 7.732 1.00 88.19 155 ASN A O 1
ATOM 1218 N N . LEU A 1 156 ? 7.469 -3.102 5.634 1.00 88.75 156 LEU A N 1
ATOM 1219 C CA . LEU A 1 156 ? 6.473 -4.105 5.293 1.00 88.75 156 LEU A CA 1
ATOM 1220 C C . LEU A 1 156 ? 7.159 -5.323 4.680 1.00 88.75 156 LEU A C 1
ATOM 1222 O O . LEU A 1 156 ? 8.031 -5.216 3.820 1.00 88.75 156 LEU A O 1
ATOM 1226 N N . ASP A 1 15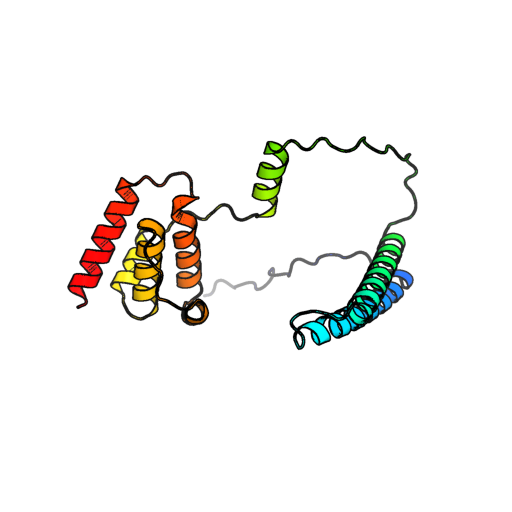7 ? 6.720 -6.502 5.098 1.00 90.56 157 ASP A N 1
ATOM 1227 C CA . ASP A 1 157 ? 7.035 -7.736 4.398 1.00 90.56 157 ASP A CA 1
ATOM 1228 C C . ASP A 1 157 ? 6.243 -7.831 3.082 1.00 90.56 157 ASP A C 1
ATOM 1230 O O . ASP A 1 157 ? 5.359 -7.022 2.794 1.00 90.56 157 ASP A O 1
ATOM 1234 N N . ALA A 1 158 ? 6.545 -8.840 2.263 1.00 87.19 158 ALA A N 1
ATOM 1235 C CA . ALA A 1 158 ? 5.900 -9.009 0.959 1.00 87.19 158 ALA A CA 1
ATOM 1236 C C . ALA A 1 158 ? 4.362 -9.077 1.057 1.00 87.19 158 ALA A C 1
ATOM 1238 O O . ALA A 1 158 ? 3.656 -8.573 0.182 1.00 87.19 158 ALA A O 1
ATOM 1239 N N . GLU A 1 159 ? 3.839 -9.665 2.136 1.00 90.75 159 GLU A N 1
ATOM 1240 C CA . GLU A 1 159 ? 2.404 -9.738 2.400 1.00 90.75 159 GLU A CA 1
ATOM 1241 C C . GLU A 1 159 ? 1.814 -8.370 2.775 1.00 90.75 159 GLU A C 1
ATOM 1243 O O . GLU A 1 159 ? 0.814 -7.964 2.180 1.00 90.75 159 GLU A O 1
ATOM 1248 N N . GLY A 1 160 ? 2.442 -7.630 3.696 1.00 89.75 160 GLY A N 1
ATOM 1249 C CA . GLY A 1 160 ? 2.015 -6.281 4.062 1.00 89.75 160 GLY A CA 1
ATOM 1250 C C . GLY A 1 160 ? 2.084 -5.307 2.885 1.00 89.75 160 GLY A C 1
ATOM 1251 O O . GLY A 1 160 ? 1.161 -4.525 2.671 1.00 89.75 160 GLY A O 1
ATOM 1252 N N . PHE A 1 161 ? 3.125 -5.401 2.056 1.00 89.56 161 PHE A N 1
ATOM 1253 C CA . PHE A 1 161 ? 3.259 -4.589 0.847 1.00 89.56 161 PHE A CA 1
ATOM 1254 C C . PHE A 1 161 ? 2.144 -4.881 -0.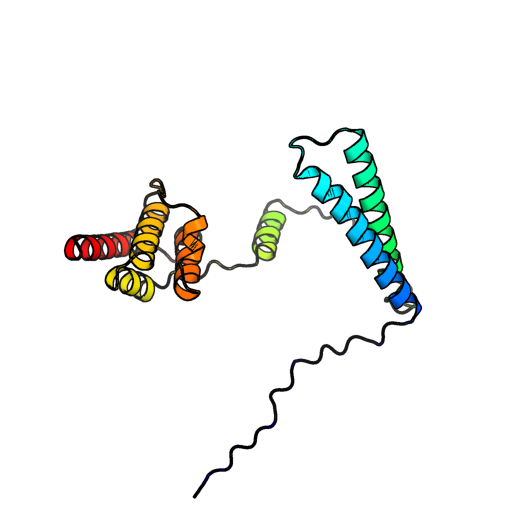168 1.00 89.56 161 PHE A C 1
ATOM 1256 O O . PHE A 1 161 ? 1.553 -3.965 -0.745 1.00 89.56 161 PHE A O 1
ATOM 1263 N N . ARG A 1 162 ? 1.796 -6.161 -0.350 1.00 89.75 162 ARG A N 1
ATOM 1264 C CA . ARG A 1 162 ? 0.677 -6.579 -1.204 1.00 89.75 162 ARG A CA 1
ATOM 1265 C C . ARG A 1 162 ? -0.662 -6.048 -0.687 1.00 89.75 162 ARG A C 1
ATOM 1267 O O . ARG A 1 162 ? -1.437 -5.514 -1.478 1.00 89.75 162 ARG A O 1
ATOM 1274 N N . LEU A 1 163 ? -0.915 -6.149 0.621 1.00 91.50 163 LEU A N 1
ATOM 1275 C CA . LEU A 1 163 ? -2.119 -5.594 1.250 1.00 91.50 163 LEU A CA 1
ATOM 1276 C C . LEU A 1 163 ? -2.200 -4.080 1.074 1.00 91.50 163 LEU A C 1
ATOM 1278 O O . LEU A 1 163 ? -3.252 -3.568 0.708 1.00 91.50 163 LEU A O 1
ATOM 1282 N N . PHE A 1 164 ? -1.093 -3.363 1.263 1.00 91.31 164 PHE A N 1
ATOM 1283 C CA . PHE A 1 164 ? -1.042 -1.926 1.015 1.00 91.31 164 PHE A CA 1
ATOM 1284 C C . PHE A 1 164 ? -1.445 -1.591 -0.429 1.00 91.31 164 PHE A C 1
ATOM 1286 O O . PHE A 1 164 ? -2.275 -0.711 -0.655 1.00 91.31 164 PHE A O 1
ATOM 1293 N N . HIS A 1 165 ? -0.940 -2.342 -1.410 1.00 88.19 165 HIS A N 1
ATOM 1294 C CA . HIS A 1 165 ? -1.311 -2.148 -2.811 1.00 88.19 165 HIS A CA 1
ATOM 1295 C C . HIS A 1 165 ? -2.795 -2.449 -3.094 1.00 88.19 165 HIS A C 1
ATOM 1297 O O . HIS A 1 165 ? -3.417 -1.770 -3.912 1.00 88.19 165 HIS A O 1
ATOM 1303 N N . GLN A 1 166 ? -3.385 -3.443 -2.428 1.00 89.31 166 GLN A N 1
ATOM 1304 C CA . GLN A 1 166 ? -4.829 -3.697 -2.508 1.00 89.31 166 GLN A CA 1
ATOM 1305 C C . GLN A 1 166 ? -5.620 -2.531 -1.901 1.00 89.31 166 GLN A C 1
ATOM 1307 O O . GLN A 1 166 ? -6.568 -2.043 -2.511 1.00 89.31 166 GLN A O 1
ATOM 1312 N N . VAL A 1 167 ? -5.179 -2.034 -0.741 1.00 90.50 167 VAL A N 1
ATOM 1313 C CA . VAL A 1 167 ? -5.799 -0.932 0.005 1.00 90.50 167 VAL A CA 1
ATOM 1314 C C . VAL A 1 167 ? -5.842 0.371 -0.801 1.00 90.50 167 VAL A C 1
ATOM 1316 O O . VAL A 1 167 ? -6.890 1.009 -0.874 1.00 90.50 167 VAL A O 1
ATOM 1319 N N . ILE A 1 168 ? -4.747 0.768 -1.454 1.00 88.31 168 ILE A N 1
ATOM 1320 C CA . ILE A 1 168 ? -4.728 2.013 -2.246 1.00 88.31 168 ILE A CA 1
ATOM 1321 C C . ILE A 1 168 ? -5.660 1.948 -3.469 1.00 88.31 168 ILE A C 1
ATOM 1323 O O . ILE A 1 168 ? -6.137 2.981 -3.937 1.00 88.31 168 ILE A O 1
ATOM 1327 N N . HIS A 1 169 ? -5.965 0.745 -3.965 1.00 84.94 169 HIS A N 1
ATOM 1328 C CA . HIS A 1 169 ? -6.805 0.537 -5.143 1.00 84.94 169 HIS A CA 1
ATOM 1329 C C . HIS A 1 169 ? -8.257 0.161 -4.821 1.00 84.94 169 HIS A C 1
ATOM 1331 O O . HIS A 1 169 ? -9.031 -0.033 -5.755 1.00 84.94 169 HIS A O 1
ATOM 1337 N N . ILE A 1 170 ? -8.683 0.118 -3.551 1.00 84.88 170 ILE A N 1
ATOM 1338 C CA . ILE A 1 170 ? -10.027 -0.365 -3.158 1.00 84.88 170 ILE A CA 1
ATOM 1339 C C . ILE A 1 170 ? -11.185 0.323 -3.890 1.00 84.88 170 ILE A C 1
ATOM 1341 O O . ILE A 1 170 ? -12.198 -0.307 -4.167 1.00 84.88 170 ILE A O 1
ATOM 1345 N N . ARG A 1 171 ? -11.041 1.608 -4.244 1.00 77.31 171 ARG A N 1
ATOM 1346 C CA . ARG A 1 171 ? -12.067 2.380 -4.973 1.00 77.31 171 ARG A CA 1
ATOM 1347 C C . ARG A 1 171 ? -12.083 2.113 -6.480 1.00 77.31 171 ARG A C 1
ATOM 1349 O O . ARG A 1 171 ? -13.021 2.521 -7.157 1.00 77.31 171 ARG A O 1
ATOM 1356 N N . HIS A 1 172 ? -11.038 1.480 -6.997 1.00 74.56 172 HIS A N 1
ATOM 1357 C CA . HIS A 1 172 ? -10.870 1.134 -8.404 1.00 74.56 172 HIS A CA 1
ATOM 1358 C C . HIS A 1 172 ? -11.181 -0.343 -8.681 1.00 74.56 172 HIS A C 1
ATOM 1360 O O . HIS A 1 172 ? -11.298 -0.719 -9.844 1.00 74.56 172 HIS A O 1
ATOM 1366 N N . VAL A 1 173 ? -11.345 -1.165 -7.637 1.00 73.94 173 VAL A N 1
ATOM 1367 C CA . VAL A 1 173 ? -11.770 -2.564 -7.758 1.00 73.94 173 VAL A CA 1
ATOM 1368 C C . VAL A 1 173 ? -13.298 -2.628 -7.898 1.00 73.94 173 VAL A C 1
ATOM 1370 O O . VAL A 1 173 ? -14.010 -2.271 -6.953 1.00 73.94 173 VAL A O 1
ATOM 1373 N N . PRO A 1 174 ? -13.837 -3.105 -9.034 1.00 66.38 174 PRO A N 1
ATOM 1374 C CA . PRO A 1 174 ? -15.268 -3.352 -9.163 1.00 66.38 174 PRO A CA 1
ATOM 1375 C C . PRO A 1 174 ? -15.697 -4.477 -8.207 1.00 66.38 174 PRO A C 1
ATOM 1377 O O . PRO A 1 174 ? -15.094 -5.546 -8.191 1.00 66.38 174 PRO A O 1
ATOM 1380 N N . GLY A 1 175 ? -16.738 -4.241 -7.403 1.00 71.12 175 GLY A N 1
ATOM 1381 C CA . GLY A 1 175 ? -17.303 -5.241 -6.481 1.00 71.12 175 GLY A CA 1
ATOM 1382 C C . GLY A 1 175 ? -17.338 -4.831 -5.006 1.00 71.12 175 GLY A C 1
ATOM 1383 O O . GLY A 1 175 ? -18.065 -5.450 -4.233 1.00 71.12 175 GLY A O 1
ATOM 1384 N N . TRP A 1 176 ? -16.638 -3.764 -4.612 1.00 80.12 176 TRP A N 1
ATOM 1385 C CA . TRP A 1 176 ? -16.752 -3.202 -3.263 1.00 80.12 176 TRP A CA 1
ATOM 1386 C C . TRP A 1 176 ? -17.889 -2.182 -3.183 1.00 80.12 176 TRP A C 1
ATOM 1388 O O . TRP A 1 176 ? -17.911 -1.203 -3.928 1.00 80.12 176 TRP A O 1
ATOM 1398 N N . ASN A 1 177 ? -18.829 -2.402 -2.262 1.00 82.69 177 ASN A N 1
ATOM 1399 C CA . ASN A 1 177 ? -19.843 -1.411 -1.903 1.00 82.69 177 ASN A CA 1
ATOM 1400 C C . ASN A 1 177 ? -19.402 -0.611 -0.663 1.00 82.69 177 ASN A C 1
ATOM 1402 O O . ASN A 1 177 ? -18.567 -1.062 0.126 1.00 82.69 177 ASN A O 1
ATOM 1406 N N . ASP A 1 178 ? -19.960 0.590 -0.502 1.00 86.00 178 ASP A N 1
ATOM 1407 C CA . ASP A 1 178 ? -19.608 1.483 0.611 1.00 86.00 178 ASP A CA 1
ATOM 1408 C C . ASP A 1 178 ? -19.910 0.842 1.975 1.00 86.00 178 ASP A C 1
ATOM 1410 O O . ASP A 1 178 ? -19.105 0.950 2.897 1.00 86.00 178 ASP A O 1
ATOM 1414 N N . ASP A 1 179 ? -21.004 0.078 2.068 1.00 88.62 179 ASP A N 1
ATOM 1415 C CA . ASP A 1 179 ? -21.397 -0.642 3.282 1.00 88.62 179 ASP A CA 1
ATOM 1416 C C . ASP A 1 179 ? -20.317 -1.625 3.754 1.00 88.62 179 ASP A C 1
ATOM 1418 O O . ASP A 1 179 ? -20.008 -1.673 4.944 1.00 88.62 179 ASP A O 1
ATOM 1422 N N . SER A 1 180 ? -19.708 -2.391 2.845 1.00 88.38 180 SER A N 1
ATOM 1423 C CA . SER A 1 180 ? -18.666 -3.369 3.186 1.00 88.38 180 SER A CA 1
ATOM 1424 C C . SER A 1 180 ? -17.396 -2.672 3.658 1.00 88.38 180 SER A C 1
ATOM 1426 O O . SER A 1 180 ? -16.827 -3.056 4.679 1.00 88.38 180 SER A O 1
ATOM 1428 N N . LEU A 1 181 ? -16.982 -1.603 2.971 1.00 90.81 181 LEU A N 1
ATOM 1429 C CA . LEU A 1 181 ? -15.826 -0.799 3.381 1.00 90.81 181 LEU A CA 1
ATOM 1430 C C . LEU A 1 181 ? -16.054 -0.146 4.752 1.00 90.81 181 LEU A C 1
ATOM 1432 O O . LEU A 1 181 ? -15.151 -0.119 5.590 1.00 90.81 181 LEU A O 1
ATOM 1436 N N . TYR A 1 182 ? -17.282 0.297 5.017 1.00 92.81 182 TYR A N 1
ATOM 1437 C CA . TYR A 1 182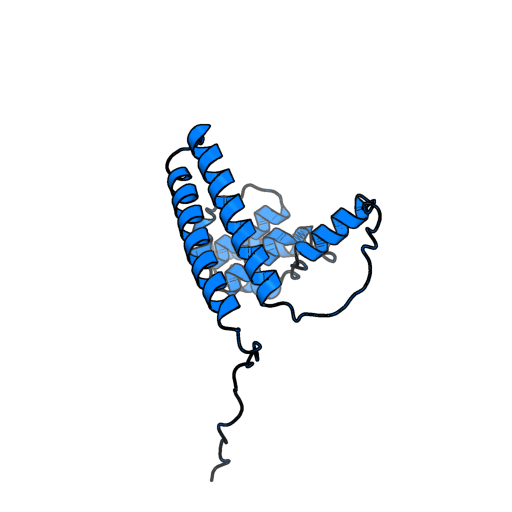 ? -17.683 0.833 6.311 1.00 92.81 182 TYR A CA 1
ATOM 1438 C C . TYR A 1 182 ? -17.652 -0.220 7.433 1.00 92.81 182 TYR A C 1
ATOM 1440 O O . TYR A 1 182 ? -17.247 0.084 8.559 1.00 92.81 182 TYR A O 1
ATOM 1448 N N . GLN A 1 183 ? -18.030 -1.475 7.158 1.00 93.31 183 GLN A N 1
ATOM 1449 C CA . GLN A 1 183 ? -17.889 -2.552 8.148 1.00 93.31 183 GLN A CA 1
ATOM 1450 C C . GLN A 1 183 ? -16.421 -2.845 8.475 1.00 93.31 183 GLN A C 1
ATOM 1452 O O . GLN A 1 183 ? -16.092 -3.040 9.647 1.00 93.31 183 GLN A O 1
ATOM 1457 N N . ILE A 1 184 ? -15.533 -2.821 7.477 1.00 92.81 184 ILE A N 1
ATOM 1458 C CA . ILE A 1 184 ? -14.088 -2.992 7.696 1.00 92.81 184 ILE A CA 1
ATOM 1459 C C . ILE A 1 184 ? -13.546 -1.861 8.575 1.00 92.81 184 ILE A C 1
ATOM 1461 O O . ILE A 1 184 ? -12.852 -2.127 9.554 1.00 92.81 184 ILE A O 1
ATOM 1465 N N . GLU A 1 185 ? -13.919 -0.609 8.295 1.00 93.62 185 GLU A N 1
ATOM 1466 C CA . GLU A 1 185 ? -13.554 0.539 9.135 1.00 93.62 185 GLU A CA 1
ATOM 1467 C C . GLU A 1 185 ? -13.999 0.338 10.591 1.00 93.62 185 GLU A C 1
ATOM 1469 O O . GLU A 1 185 ? -13.228 0.594 11.519 1.00 93.62 185 GLU A O 1
ATOM 1474 N N . LYS A 1 186 ? -15.233 -0.127 10.822 1.00 94.31 186 LYS A N 1
ATOM 1475 C CA . LYS A 1 186 ? -15.720 -0.411 12.180 1.00 94.31 186 LYS A CA 1
ATOM 1476 C C . LYS A 1 186 ? -14.876 -1.464 12.887 1.00 94.31 186 LYS A C 1
ATOM 1478 O O . LYS A 1 186 ? -14.581 -1.293 14.068 1.00 94.31 186 LYS A O 1
ATOM 1483 N N . GLN A 1 187 ? -14.495 -2.526 12.185 1.00 93.94 187 GLN A N 1
ATOM 1484 C CA . GLN A 1 187 ? -13.686 -3.607 12.744 1.00 93.94 187 GLN A CA 1
ATOM 1485 C C . GLN A 1 187 ? -12.262 -3.135 13.067 1.00 93.94 187 GLN A C 1
ATOM 1487 O O . GLN A 1 187 ? -11.798 -3.361 14.181 1.00 93.94 187 GLN A O 1
ATOM 1492 N N . ILE A 1 188 ? -11.615 -2.391 12.164 1.00 93.12 188 ILE A N 1
ATOM 1493 C CA . ILE A 1 188 ? -10.299 -1.772 12.404 1.00 93.12 188 ILE A CA 1
ATOM 1494 C C . ILE A 1 188 ? -10.349 -0.847 13.626 1.00 93.12 188 ILE A C 1
ATOM 1496 O O . ILE A 1 188 ? -9.520 -0.949 14.527 1.00 93.12 188 ILE A O 1
ATOM 1500 N N . ASN A 1 189 ? -11.363 0.017 13.711 1.00 92.88 189 ASN A N 1
ATOM 1501 C CA . ASN A 1 189 ? -11.528 0.917 14.851 1.00 92.88 189 ASN A CA 1
ATOM 1502 C C . ASN A 1 189 ? -11.794 0.170 16.166 1.00 92.88 189 ASN A C 1
ATOM 1504 O O . ASN A 1 189 ? -11.358 0.626 17.221 1.00 92.88 189 ASN A O 1
ATOM 1508 N N . ALA A 1 190 ? -12.522 -0.949 16.128 1.00 92.50 190 ALA A N 1
ATOM 1509 C CA . ALA A 1 190 ? -12.756 -1.778 17.307 1.00 92.50 190 ALA A CA 1
ATOM 1510 C C . ALA A 1 190 ? -11.453 -2.424 17.803 1.00 92.50 190 ALA A C 1
ATOM 1512 O O . ALA A 1 190 ? -11.186 -2.391 19.002 1.00 92.50 190 ALA A O 1
ATOM 1513 N N . ILE A 1 191 ? -10.625 -2.932 16.886 1.00 90.62 191 ILE A N 1
ATOM 1514 C CA . ILE A 1 191 ? -9.307 -3.502 17.192 1.00 90.62 191 ILE A CA 1
ATOM 1515 C C . ILE A 1 191 ? -8.383 -2.434 17.794 1.00 90.62 191 ILE A C 1
ATOM 1517 O O . ILE A 1 191 ? -7.854 -2.622 18.887 1.00 90.62 191 ILE A O 1
ATOM 1521 N N . ASN A 1 192 ? -8.259 -1.270 17.151 1.00 87.25 192 ASN A N 1
ATOM 1522 C CA . ASN A 1 192 ? -7.376 -0.198 17.625 1.00 87.25 192 ASN A CA 1
ATOM 1523 C C . ASN A 1 192 ? -7.802 0.369 18.989 1.00 87.25 192 ASN A C 1
ATOM 1525 O O . ASN A 1 192 ? -6.955 0.781 19.775 1.00 87.25 192 ASN A O 1
ATOM 1529 N N . LYS A 1 193 ? -9.104 0.372 19.301 1.00 83.81 193 LYS A N 1
ATOM 1530 C CA . LYS A 1 193 ? -9.606 0.746 20.635 1.00 83.81 193 LYS A CA 1
ATOM 1531 C C . LYS A 1 193 ? -9.344 -0.313 21.706 1.00 83.81 193 LYS A C 1
ATOM 1533 O O . LYS A 1 193 ? -9.320 0.048 22.872 1.00 83.81 193 LYS A O 1
ATOM 1538 N N . GLY A 1 194 ? -9.212 -1.586 21.333 1.00 71.44 194 GLY A N 1
ATOM 1539 C CA . GLY A 1 194 ? -8.852 -2.665 22.257 1.00 71.44 194 GLY A CA 1
ATOM 1540 C C . GLY A 1 194 ? -7.347 -2.771 22.523 1.00 71.44 194 GLY A C 1
ATOM 1541 O O . GLY A 1 194 ? -6.959 -3.349 23.533 1.00 71.44 194 GLY A O 1
ATOM 1542 N N . ASN A 1 195 ? -6.522 -2.212 21.632 1.00 58.84 195 ASN A N 1
ATOM 1543 C CA . ASN A 1 195 ? -5.057 -2.234 21.709 1.00 58.84 195 ASN A CA 1
ATOM 1544 C C . ASN A 1 195 ? -4.440 -0.974 22.360 1.00 58.84 195 ASN A C 1
ATOM 1546 O O . ASN A 1 195 ? -3.230 -0.954 22.587 1.00 58.84 195 ASN A O 1
ATOM 1550 N N . ASN A 1 196 ? -5.252 0.055 22.638 1.00 51.91 196 ASN A N 1
ATOM 1551 C CA . ASN A 1 196 ? -4.894 1.264 23.399 1.00 51.91 196 ASN A CA 1
ATOM 1552 C C . ASN A 1 196 ? -5.310 1.131 24.866 1.00 51.91 196 ASN A C 1
ATOM 1554 O O . ASN A 1 196 ? -4.570 1.653 25.728 1.00 51.91 196 ASN A O 1
#

Radius of gyration: 26.58 Å; chains: 1; bounding box: 50×73×73 Å

Secondary structure (DSSP, 8-state):
---------------------HHHHHHHHHHHHHHHHHHHHHHTTTT-SS--HHHHHHHHHHHHHHHHHHHHHHHHHSPS--------PPPP---HHHHHHHHHHHT--PPPPP-HHHHHHHHHH-HHHHHHHHHHHHHHHHT----S-GGGGGGS-HHHHHHHHHHHTTTTSTT--HHHHHHHHHHHHHHHHH--